Protein AF-A0A956DCA5-F1 (afdb_monomer)

Radius of gyration: 23.1 Å; Cα contacts (8 Å, |Δi|>4): 236; chains: 1; bounding box: 64×49×52 Å

Mean predicted aligned error: 15.06 Å

Sequence (266 aa):
MSRLSEVYRAARPDASSVTAEGALEEAAARQAARWAGLDEEALVRAWAALPAAFDALDDPSRDEVGLALACANGLPNAWRELERTCFGPALAALKAMKLEGDLEAEVMQEVRRKLLVAEDGPAKIVGYAGRGSLPALVKVTATRTAISMLRKLGRQAPGDDAIVDVTGETDPELAFLKERYRAAFREAFAEAVQTLEAHERNLLRLHFLRKVTLEKLAEMYGVHRATVVRQLAQVRATIEKRTRAGLVERLAADRREIDSVMELVK

pLDDT: mean 74.57, std 16.61, range [32.5, 94.94]

Solvent-accessible surface area (backbone atoms only — not comparable to full-atom values): 15074 Å² total; per-residue (Å²): 134,55,74,62,55,52,50,27,42,73,60,28,75,84,58,90,62,77,86,46,58,67,56,55,51,50,52,39,52,54,44,33,72,73,36,80,88,47,58,53,64,60,49,39,43,54,45,37,70,26,94,57,56,66,92,74,52,53,70,68,60,54,49,50,44,47,44,33,52,31,37,64,72,65,38,73,70,33,48,54,50,46,52,74,73,20,40,59,66,21,54,55,53,49,59,74,65,64,62,65,85,67,48,59,60,53,30,52,52,52,35,51,44,50,39,69,44,62,79,97,52,80,18,49,37,71,69,58,55,70,78,73,53,67,36,48,55,45,22,54,46,33,56,56,41,41,57,55,49,53,58,51,56,70,68,67,53,92,85,65,95,70,72,92,70,94,62,97,78,77,56,71,67,62,38,47,53,51,45,52,53,48,47,48,46,50,51,17,39,50,52,26,54,67,72,45,53,75,66,59,50,49,52,49,44,39,38,72,74,65,63,46,50,62,65,57,48,11,60,75,69,75,48,55,48,68,57,51,54,52,49,54,51,51,53,50,52,52,33,52,56,38,21,50,53,43,39,36,72,74,63,77,43,58,79,59,56,50,52,53,51,56,63,73,72,108

Nearest PDB structures (foldseek):
  1or7-assembly3_A  TM=4.602E-01  e=5.279E-03  Escherichia coli
  8z6g-assembly3_F  TM=4.531E-01  e=8.330E-03  Pseudomonas aeruginosa
  8z6g-assembly1_B  TM=4.301E-01  e=7.265E-03  Pseudomonas aeruginosa
  6dvb-assembly1_F  TM=3.463E-01  e=3.196E-03  Mycobacterium tuberculosis H37Rv
  6in7-assembly1_B  TM=3.751E-01  e=5.659E-02  Pseudomonas aeruginosa PAO1

Structure (mmCIF, N/CA/C/O backbone):
data_AF-A0A956DCA5-F1
#
_entry.id   AF-A0A956DCA5-F1
#
loop_
_atom_site.group_PDB
_atom_site.id
_atom_site.type_symbol
_atom_site.label_atom_id
_atom_site.label_alt_id
_atom_site.label_comp_id
_atom_site.label_asym_id
_atom_site.label_entity_id
_atom_site.label_seq_id
_atom_site.pdbx_PDB_ins_code
_atom_site.Cartn_x
_atom_site.Cartn_y
_atom_site.Cartn_z
_atom_site.occupancy
_atom_site.B_iso_or_equiv
_atom_site.auth_seq_id
_atom_site.auth_comp_id
_atom_site.auth_asym_id
_atom_site.auth_atom_id
_atom_site.pdbx_PDB_model_num
ATOM 1 N N . MET A 1 1 ? 28.891 13.865 -2.940 1.00 66.31 1 MET A N 1
ATOM 2 C CA . MET A 1 1 ? 27.444 13.771 -3.185 1.00 66.31 1 MET A CA 1
ATOM 3 C C . MET A 1 1 ? 27.246 13.161 -4.552 1.00 66.31 1 MET A C 1
ATOM 5 O O . MET A 1 1 ? 27.762 13.702 -5.522 1.00 66.31 1 MET A O 1
ATOM 9 N N . SER A 1 2 ? 26.594 12.007 -4.615 1.00 85.25 2 SER A N 1
ATOM 10 C CA . SER A 1 2 ? 26.236 11.371 -5.885 1.00 85.25 2 SER A CA 1
ATOM 11 C C . SER A 1 2 ? 25.041 12.054 -6.543 1.00 85.25 2 SER A C 1
ATOM 13 O O . SER A 1 2 ? 24.192 12.635 -5.863 1.00 85.25 2 SER A O 1
ATOM 15 N N . ARG A 1 3 ? 24.944 11.911 -7.868 1.00 90.25 3 ARG A N 1
ATOM 16 C CA . ARG A 1 3 ? 23.823 12.383 -8.690 1.00 90.25 3 ARG A CA 1
ATOM 17 C C . ARG A 1 3 ? 22.471 11.880 -8.168 1.00 90.25 3 ARG A C 1
ATOM 19 O O . ARG A 1 3 ? 21.512 12.642 -8.125 1.00 90.25 3 ARG A O 1
ATOM 26 N N . LEU A 1 4 ? 22.387 10.627 -7.715 1.00 90.56 4 LEU A N 1
ATOM 27 C CA . LEU A 1 4 ? 21.144 10.066 -7.165 1.00 90.56 4 LEU A CA 1
ATOM 28 C C . LEU A 1 4 ? 20.740 10.731 -5.842 1.00 90.56 4 LEU A C 1
ATOM 30 O O . LEU A 1 4 ? 19.568 11.032 -5.622 1.00 90.56 4 LEU A O 1
ATOM 34 N N . SER A 1 5 ? 21.713 11.037 -4.986 1.00 87.62 5 SER A N 1
ATOM 35 C CA . SER A 1 5 ? 21.480 11.749 -3.726 1.00 87.62 5 SER A CA 1
ATOM 36 C C . SER A 1 5 ? 20.993 13.184 -3.958 1.00 87.62 5 SER A C 1
ATOM 38 O O . SER A 1 5 ? 20.139 13.671 -3.215 1.00 87.62 5 SER A O 1
ATOM 40 N N . GLU A 1 6 ? 21.479 13.851 -5.010 1.00 89.38 6 GLU A N 1
ATOM 41 C CA . GLU A 1 6 ? 20.972 15.160 -5.446 1.00 89.38 6 GLU A CA 1
ATOM 42 C C . GLU A 1 6 ? 19.522 15.074 -5.936 1.00 89.38 6 GLU A C 1
ATOM 44 O O . GLU A 1 6 ? 18.687 15.874 -5.509 1.00 89.38 6 GLU A O 1
ATOM 49 N N . VAL A 1 7 ? 19.197 14.068 -6.758 1.00 91.50 7 VAL A N 1
ATOM 50 C CA . VAL A 1 7 ? 17.825 13.818 -7.232 1.00 91.50 7 VAL A CA 1
ATOM 51 C C . VAL A 1 7 ? 16.868 13.578 -6.064 1.00 91.50 7 VAL A C 1
ATOM 53 O O . VAL A 1 7 ? 15.783 14.162 -6.034 1.00 91.50 7 VAL A O 1
ATOM 56 N N . TYR A 1 8 ? 17.267 12.766 -5.081 1.00 89.44 8 TYR A N 1
ATOM 57 C CA . TYR A 1 8 ? 16.443 12.502 -3.903 1.00 89.44 8 TYR A CA 1
ATOM 58 C C . TYR A 1 8 ? 16.177 13.778 -3.099 1.00 89.44 8 TYR A C 1
ATOM 60 O O . TYR A 1 8 ? 15.028 14.073 -2.774 1.00 89.44 8 TYR A O 1
ATOM 68 N N . ARG A 1 9 ? 17.219 14.570 -2.807 1.00 86.62 9 ARG A N 1
ATOM 69 C CA . ARG A 1 9 ? 17.081 15.820 -2.040 1.00 86.62 9 ARG A CA 1
ATOM 70 C C . ARG A 1 9 ? 16.228 16.857 -2.764 1.00 86.62 9 ARG A C 1
ATOM 72 O O . ARG A 1 9 ? 15.427 17.530 -2.122 1.00 86.62 9 ARG A O 1
ATOM 79 N N . ALA A 1 10 ? 16.372 16.966 -4.083 1.00 88.12 10 ALA A N 1
ATOM 80 C CA . ALA A 1 10 ? 15.542 17.851 -4.893 1.00 88.12 10 ALA A CA 1
ATOM 81 C C . ALA A 1 10 ? 14.058 17.444 -4.847 1.00 88.12 10 ALA A C 1
ATOM 83 O O . ALA A 1 10 ? 13.186 18.307 -4.784 1.00 88.12 10 ALA A O 1
ATOM 84 N N . ALA A 1 11 ? 13.771 16.138 -4.845 1.00 85.19 11 ALA A N 1
ATOM 85 C CA . ALA A 1 11 ? 12.411 15.608 -4.764 1.00 85.19 11 ALA A CA 1
ATOM 86 C C . ALA A 1 11 ? 11.827 15.614 -3.336 1.00 85.19 11 ALA A C 1
ATOM 88 O O . ALA A 1 11 ? 10.606 15.625 -3.183 1.00 85.19 11 ALA A O 1
ATOM 89 N N . ARG A 1 12 ? 12.675 15.620 -2.299 1.00 83.19 12 ARG A N 1
ATOM 90 C CA . ARG A 1 12 ? 12.275 15.607 -0.886 1.00 83.19 12 ARG A CA 1
ATOM 91 C C . ARG A 1 12 ? 13.100 16.591 -0.036 1.00 83.19 12 ARG A C 1
ATOM 93 O O . ARG A 1 12 ? 13.982 16.169 0.718 1.00 83.19 12 ARG A O 1
ATOM 100 N N . PRO A 1 13 ? 12.824 17.904 -0.133 1.00 77.75 13 PRO A N 1
ATOM 101 C CA . PRO A 1 13 ? 13.608 18.941 0.543 1.00 77.75 13 PRO A CA 1
ATOM 102 C C . PRO A 1 13 ? 13.416 18.976 2.071 1.00 77.75 13 PRO A C 1
ATOM 104 O O . PRO A 1 13 ? 14.230 19.569 2.774 1.00 77.75 13 PRO A O 1
ATOM 107 N N . ASP A 1 14 ? 12.356 18.351 2.595 1.00 74.88 14 ASP A N 1
ATOM 108 C CA . ASP A 1 14 ? 12.035 18.235 4.025 1.00 74.88 14 ASP A CA 1
ATOM 109 C C . ASP A 1 14 ? 12.824 17.126 4.744 1.00 74.88 14 ASP A C 1
ATOM 111 O O . ASP A 1 14 ? 12.890 17.112 5.974 1.00 74.88 14 ASP A O 1
ATOM 115 N N . ALA A 1 15 ? 13.446 16.201 4.004 1.00 64.31 15 ALA A N 1
ATOM 116 C CA . ALA A 1 15 ? 14.301 15.174 4.585 1.00 64.31 15 ALA A CA 1
ATOM 117 C C . ALA A 1 15 ? 15.659 15.779 4.975 1.00 64.31 15 ALA A C 1
ATOM 119 O O . ALA A 1 15 ? 16.566 15.911 4.155 1.00 64.31 15 ALA A O 1
ATOM 120 N N . SER A 1 16 ? 15.806 16.137 6.251 1.00 54.62 16 SER A N 1
ATOM 121 C CA . SER A 1 16 ? 16.992 16.810 6.802 1.00 54.62 16 SER A CA 1
ATOM 122 C C . SER A 1 16 ? 18.279 15.969 6.815 1.00 54.62 16 SER A C 1
ATOM 124 O O . SER A 1 16 ? 19.338 16.488 7.157 1.00 54.62 16 SER A O 1
ATOM 126 N N . SER A 1 17 ? 18.234 14.703 6.401 1.00 52.84 17 SER A N 1
ATOM 127 C CA . SER A 1 17 ? 19.426 13.914 6.094 1.00 52.84 17 SER A CA 1
ATOM 128 C C . SER A 1 17 ? 19.086 12.775 5.131 1.00 52.84 17 SER A C 1
ATOM 130 O O . SER A 1 17 ? 18.227 11.948 5.415 1.00 52.84 17 SER A O 1
ATOM 132 N N . VAL A 1 18 ? 19.790 12.694 4.000 1.00 53.56 18 VAL A N 1
ATOM 133 C CA . VAL A 1 18 ? 20.115 11.386 3.413 1.00 53.56 18 VAL A CA 1
ATOM 134 C C . VAL A 1 18 ? 21.342 10.940 4.190 1.00 53.56 18 VAL A C 1
ATOM 136 O O . VAL A 1 18 ? 22.468 11.268 3.829 1.00 53.56 18 VAL A O 1
ATOM 139 N N . THR A 1 19 ? 21.132 10.328 5.352 1.00 53.28 19 THR A N 1
ATOM 140 C CA . THR A 1 19 ? 22.238 9.970 6.254 1.00 53.28 19 THR A CA 1
ATOM 141 C C . THR A 1 19 ? 23.062 8.803 5.695 1.00 53.28 19 THR A C 1
ATOM 143 O O . THR A 1 19 ? 24.176 8.564 6.151 1.00 53.28 19 THR A O 1
ATOM 146 N N . ALA A 1 20 ? 22.550 8.121 4.664 1.00 59.06 20 ALA A N 1
ATOM 147 C CA . ALA A 1 20 ? 23.194 7.000 3.999 1.00 59.06 20 ALA A CA 1
ATOM 148 C C . ALA A 1 20 ? 23.175 7.143 2.462 1.00 59.06 20 ALA A C 1
ATOM 150 O O . ALA A 1 20 ? 22.535 6.348 1.777 1.00 59.06 20 ALA A O 1
ATOM 151 N N . GLU A 1 21 ? 23.894 8.132 1.904 1.00 69.25 21 GLU A N 1
ATOM 152 C CA . GLU A 1 21 ? 24.059 8.286 0.437 1.00 69.25 21 GLU A CA 1
ATOM 153 C C . GLU A 1 21 ? 24.449 6.949 -0.228 1.00 69.25 21 GLU A C 1
ATOM 155 O O . GLU A 1 21 ? 23.844 6.546 -1.218 1.00 69.25 21 GLU A O 1
ATOM 160 N N . GLY A 1 22 ? 25.353 6.192 0.407 1.00 81.44 22 GLY A N 1
ATOM 161 C CA . GLY A 1 22 ? 25.745 4.860 -0.058 1.00 81.44 22 GLY A CA 1
ATOM 162 C C . GLY A 1 22 ? 24.620 3.817 -0.039 1.00 81.44 22 GLY A C 1
ATOM 163 O O . GLY A 1 22 ? 24.560 2.994 -0.941 1.00 81.44 22 GLY A O 1
ATOM 164 N N . ALA A 1 23 ? 23.694 3.856 0.927 1.00 86.81 23 ALA A N 1
ATOM 165 C CA . ALA A 1 23 ? 22.591 2.890 0.984 1.00 86.81 23 ALA A CA 1
ATOM 166 C C . ALA A 1 23 ? 21.529 3.157 -0.092 1.00 86.81 23 ALA A C 1
ATOM 168 O O . ALA A 1 23 ? 20.939 2.211 -0.615 1.00 86.81 23 ALA A O 1
ATOM 169 N N . LEU A 1 24 ? 21.291 4.432 -0.427 1.00 90.06 24 LEU A N 1
ATOM 170 C CA . LEU A 1 24 ? 20.413 4.816 -1.533 1.00 90.06 24 LEU A CA 1
ATOM 171 C C . LEU A 1 24 ? 20.970 4.309 -2.865 1.00 90.06 24 LEU A C 1
ATOM 173 O O . LEU A 1 24 ? 20.249 3.662 -3.621 1.00 90.06 24 LEU A O 1
ATOM 177 N N . GLU A 1 25 ? 22.253 4.569 -3.121 1.00 91.00 25 GLU A N 1
ATOM 178 C CA . GLU A 1 25 ? 22.951 4.115 -4.327 1.00 91.00 25 GLU A CA 1
ATOM 179 C C . GLU A 1 25 ? 22.987 2.592 -4.421 1.00 91.00 25 GLU A C 1
ATOM 181 O O . GLU A 1 25 ? 22.654 2.031 -5.461 1.00 91.00 25 GLU A O 1
ATOM 186 N N . GLU A 1 26 ? 23.321 1.908 -3.326 1.00 91.56 26 GLU A N 1
ATOM 187 C CA . GLU A 1 26 ? 23.355 0.449 -3.297 1.00 91.56 26 GLU A CA 1
ATOM 188 C C . GLU A 1 26 ? 21.964 -0.144 -3.559 1.00 91.56 26 GLU A C 1
ATOM 190 O O . GLU A 1 26 ? 21.825 -1.083 -4.341 1.00 91.56 26 GLU A O 1
ATOM 195 N N . ALA A 1 27 ? 20.907 0.422 -2.966 1.00 92.44 27 ALA A N 1
ATOM 196 C CA . ALA A 1 27 ? 19.541 -0.020 -3.222 1.00 92.44 27 ALA A CA 1
ATOM 197 C C . ALA A 1 27 ? 19.117 0.218 -4.680 1.00 92.44 27 ALA A C 1
ATOM 199 O O . ALA A 1 27 ? 18.508 -0.671 -5.280 1.00 92.44 27 ALA A O 1
ATOM 200 N N . ALA A 1 28 ? 19.441 1.380 -5.259 1.00 93.25 28 ALA A N 1
ATOM 201 C CA . ALA A 1 28 ? 19.161 1.675 -6.665 1.00 93.25 28 ALA A CA 1
ATOM 202 C C . ALA A 1 28 ? 19.905 0.704 -7.592 1.00 93.25 28 ALA A C 1
ATOM 204 O O . ALA A 1 28 ? 19.274 0.081 -8.446 1.00 93.25 28 ALA A O 1
ATOM 205 N N . ALA A 1 29 ? 21.198 0.479 -7.351 1.00 93.50 29 ALA A N 1
ATOM 206 C CA . ALA A 1 29 ? 22.013 -0.459 -8.117 1.00 93.50 29 ALA A CA 1
ATOM 207 C C . ALA A 1 29 ? 21.482 -1.900 -8.020 1.00 93.50 29 ALA A C 1
ATOM 209 O O . ALA A 1 29 ? 21.410 -2.603 -9.029 1.00 93.50 29 ALA A O 1
ATOM 210 N N . ARG A 1 30 ? 21.036 -2.345 -6.832 1.00 94.44 30 ARG A N 1
ATOM 211 C CA . ARG A 1 30 ? 20.388 -3.660 -6.663 1.00 94.44 30 ARG A CA 1
ATOM 212 C C . ARG A 1 30 ? 19.112 -3.780 -7.498 1.00 94.44 30 ARG A C 1
ATOM 214 O O . ARG A 1 30 ? 18.895 -4.819 -8.123 1.00 94.44 30 ARG A O 1
ATOM 221 N N . GLN A 1 31 ? 18.279 -2.740 -7.535 1.00 94.81 31 GLN A N 1
ATOM 222 C CA . GLN A 1 31 ? 17.058 -2.740 -8.345 1.00 94.81 31 GLN A CA 1
ATOM 223 C C . GLN A 1 31 ? 17.364 -2.694 -9.847 1.00 94.81 31 GLN A C 1
ATOM 225 O O . GLN A 1 31 ? 16.767 -3.463 -10.594 1.00 94.81 31 GLN A O 1
ATOM 230 N N . ALA A 1 32 ? 18.321 -1.880 -10.294 1.00 93.31 32 ALA A N 1
ATOM 231 C CA . ALA A 1 32 ? 18.737 -1.822 -11.697 1.00 93.31 32 ALA A CA 1
ATOM 232 C C . ALA A 1 32 ? 19.364 -3.144 -12.179 1.00 93.31 32 ALA A C 1
ATOM 234 O O . ALA A 1 32 ? 19.089 -3.598 -13.290 1.00 93.31 32 ALA A O 1
ATOM 235 N N . ALA A 1 33 ? 20.139 -3.819 -11.322 1.00 93.69 33 ALA A N 1
ATOM 236 C CA . ALA A 1 33 ? 20.681 -5.147 -11.608 1.00 93.69 33 ALA A CA 1
ATOM 237 C C . ALA A 1 33 ? 19.580 -6.219 -11.706 1.00 93.69 33 ALA A C 1
ATOM 239 O O . ALA A 1 33 ? 19.660 -7.122 -12.540 1.00 93.69 33 ALA A O 1
ATOM 240 N N . ARG A 1 34 ? 18.535 -6.120 -10.872 1.00 94.94 34 ARG A N 1
ATOM 241 C CA . ARG A 1 34 ? 17.372 -7.023 -10.908 1.00 94.94 34 ARG A CA 1
ATOM 242 C C . ARG A 1 34 ? 16.478 -6.761 -12.124 1.00 94.94 34 ARG A C 1
ATOM 244 O O . ARG A 1 34 ? 15.953 -7.700 -12.727 1.00 94.94 34 ARG A O 1
ATOM 251 N N . TRP A 1 35 ? 16.318 -5.494 -12.491 1.00 94.56 35 TRP A N 1
ATOM 252 C CA . TRP A 1 35 ? 15.414 -5.007 -13.527 1.00 94.56 35 TRP A CA 1
ATOM 253 C C . TRP A 1 35 ? 16.203 -4.276 -14.616 1.00 94.56 35 TRP A C 1
ATOM 255 O O . TRP A 1 35 ? 16.257 -3.049 -14.646 1.00 94.56 35 TRP A O 1
ATOM 265 N N . ALA A 1 36 ? 16.809 -5.039 -15.528 1.00 91.88 36 ALA A N 1
ATOM 266 C CA . ALA A 1 36 ? 17.563 -4.469 -16.642 1.00 91.88 36 ALA A CA 1
ATOM 267 C C . ALA A 1 36 ? 16.721 -3.438 -17.422 1.00 91.88 36 ALA A C 1
ATOM 269 O O . ALA A 1 36 ? 15.647 -3.766 -17.929 1.00 91.88 36 ALA A O 1
ATOM 270 N N . GLY A 1 37 ? 17.220 -2.201 -17.515 1.00 87.88 37 GLY A N 1
ATOM 271 C CA . GLY A 1 37 ? 16.531 -1.078 -18.162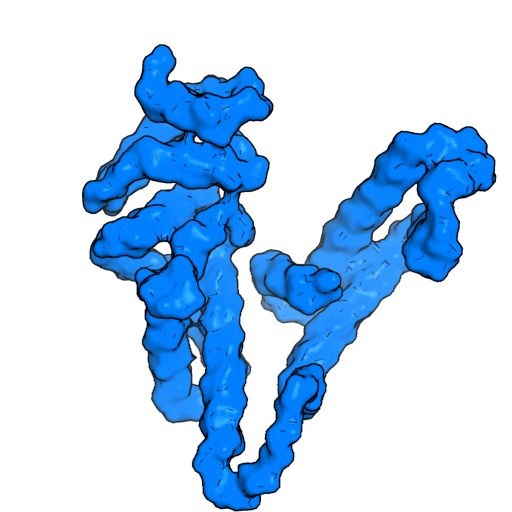 1.00 87.88 37 GLY A CA 1
ATOM 272 C C . GLY A 1 37 ? 15.695 -0.196 -17.227 1.00 87.88 37 GLY A C 1
ATOM 273 O O . GLY A 1 37 ? 15.060 0.742 -17.703 1.00 87.88 37 GLY A O 1
ATOM 274 N N . LEU A 1 38 ? 15.684 -0.460 -15.917 1.00 92.69 38 LEU A N 1
ATOM 275 C CA . LEU A 1 38 ? 15.062 0.428 -14.936 1.00 92.69 38 LEU A CA 1
ATOM 276 C C . LEU A 1 38 ? 15.875 1.723 -14.775 1.00 92.69 38 LEU A C 1
ATOM 278 O O . LEU A 1 38 ? 17.075 1.679 -14.523 1.00 92.69 38 LEU A O 1
ATOM 282 N N . ASP A 1 39 ? 15.205 2.871 -14.881 1.00 92.56 39 ASP A N 1
ATOM 283 C CA . ASP A 1 39 ? 15.802 4.182 -14.609 1.00 92.56 39 ASP A CA 1
ATOM 284 C C . ASP A 1 39 ? 15.970 4.392 -13.093 1.00 92.56 39 ASP A C 1
ATOM 286 O O . ASP A 1 39 ? 14.993 4.524 -12.346 1.00 92.56 39 ASP A O 1
ATOM 290 N N . GLU A 1 40 ? 17.225 4.432 -12.645 1.00 94.25 40 GLU A N 1
ATOM 291 C CA . GLU A 1 40 ? 17.601 4.648 -11.247 1.00 94.25 40 GLU A CA 1
ATOM 292 C C . GLU A 1 40 ? 17.138 6.011 -10.713 1.00 94.25 40 GLU A C 1
ATOM 294 O O . GLU A 1 40 ? 16.716 6.105 -9.560 1.00 94.25 40 GLU A O 1
ATOM 299 N N . GLU A 1 41 ? 17.138 7.074 -11.523 1.00 93.56 41 GLU A N 1
ATOM 300 C CA . GLU A 1 41 ? 16.649 8.374 -11.061 1.00 93.56 41 GLU A CA 1
ATOM 301 C C . GLU A 1 41 ? 15.130 8.378 -10.891 1.00 93.56 41 GLU A C 1
ATOM 303 O O . GLU A 1 41 ? 14.610 8.987 -9.952 1.00 93.56 41 GLU A O 1
ATOM 308 N N . ALA A 1 42 ? 14.403 7.711 -11.793 1.00 89.94 42 ALA A N 1
ATOM 309 C CA . ALA A 1 42 ? 12.959 7.543 -11.663 1.00 89.94 42 ALA A CA 1
ATOM 310 C C . ALA A 1 42 ? 12.609 6.741 -10.400 1.00 89.94 42 ALA A C 1
ATOM 312 O O . ALA A 1 42 ? 11.679 7.106 -9.679 1.00 89.94 42 ALA A O 1
ATOM 313 N N . LEU A 1 43 ? 13.395 5.708 -10.086 1.00 91.94 43 LEU A N 1
ATOM 314 C CA . LEU A 1 43 ? 13.261 4.930 -8.856 1.00 91.94 43 LEU A CA 1
ATOM 315 C C . LEU A 1 43 ? 13.503 5.779 -7.606 1.00 91.94 43 LEU A C 1
ATOM 317 O O . LEU A 1 43 ? 12.702 5.758 -6.671 1.00 91.94 43 LEU A O 1
ATOM 321 N N . VAL A 1 44 ? 14.564 6.583 -7.608 1.00 92.31 44 VAL A N 1
ATOM 322 C CA . VAL A 1 44 ? 14.874 7.491 -6.501 1.00 92.31 44 VAL A CA 1
ATOM 323 C C . VAL A 1 44 ? 13.770 8.534 -6.306 1.00 92.31 44 VAL A C 1
ATOM 325 O O . VAL A 1 44 ? 13.362 8.788 -5.171 1.00 92.31 44 VAL A O 1
ATOM 328 N N . ARG A 1 45 ? 13.226 9.098 -7.394 1.00 89.06 45 ARG A N 1
ATOM 329 C CA . ARG A 1 45 ? 12.058 9.995 -7.337 1.00 89.06 45 ARG A CA 1
ATOM 330 C C . ARG A 1 45 ? 10.824 9.287 -6.770 1.00 89.06 45 ARG A C 1
ATOM 332 O O . ARG A 1 45 ? 10.103 9.884 -5.972 1.00 89.06 45 ARG A O 1
ATOM 339 N N . ALA A 1 46 ? 10.603 8.021 -7.124 1.00 85.50 46 ALA A N 1
ATOM 340 C CA . ALA A 1 46 ? 9.501 7.226 -6.587 1.00 85.50 46 ALA A CA 1
ATOM 341 C C . ALA A 1 46 ? 9.643 6.992 -5.074 1.00 85.50 46 ALA A C 1
ATOM 343 O O . ALA A 1 46 ? 8.671 7.176 -4.343 1.00 85.50 46 ALA A O 1
ATOM 344 N N . TRP A 1 47 ? 10.843 6.667 -4.578 1.00 88.25 47 TRP A N 1
ATOM 345 C CA . TRP A 1 47 ? 11.098 6.559 -3.136 1.00 88.25 47 TRP A CA 1
ATOM 346 C C . TRP A 1 47 ? 10.942 7.895 -2.405 1.00 88.25 47 TRP A C 1
ATOM 348 O O . TRP A 1 47 ? 10.369 7.934 -1.318 1.00 88.25 47 TRP A O 1
ATOM 358 N N . ALA A 1 48 ? 11.402 8.998 -3.000 1.00 87.19 48 ALA A N 1
ATOM 359 C CA . ALA A 1 48 ? 11.266 10.335 -2.422 1.00 87.19 48 ALA A CA 1
ATOM 360 C C . ALA A 1 48 ? 9.795 10.753 -2.234 1.00 87.19 48 ALA A C 1
ATOM 362 O O . ALA A 1 48 ? 9.467 11.417 -1.247 1.00 87.19 48 ALA A O 1
ATOM 363 N N . ALA A 1 49 ? 8.911 10.320 -3.141 1.00 81.44 49 ALA A N 1
ATOM 364 C CA . ALA A 1 49 ? 7.479 10.620 -3.128 1.00 81.44 49 ALA A CA 1
ATOM 365 C C . ALA A 1 49 ? 6.659 9.807 -2.102 1.00 81.44 49 ALA A C 1
ATOM 367 O O . ALA A 1 49 ? 5.467 10.076 -1.914 1.00 81.44 49 ALA A O 1
ATOM 368 N N . LEU A 1 50 ? 7.257 8.811 -1.439 1.00 77.25 50 LEU A N 1
ATOM 369 C CA . LEU A 1 50 ? 6.569 8.010 -0.424 1.00 77.25 50 LEU A CA 1
ATOM 370 C C . LEU A 1 50 ? 6.272 8.833 0.837 1.00 77.25 50 LEU A C 1
ATOM 372 O O . LEU A 1 50 ? 6.951 9.814 1.112 1.00 77.25 50 LE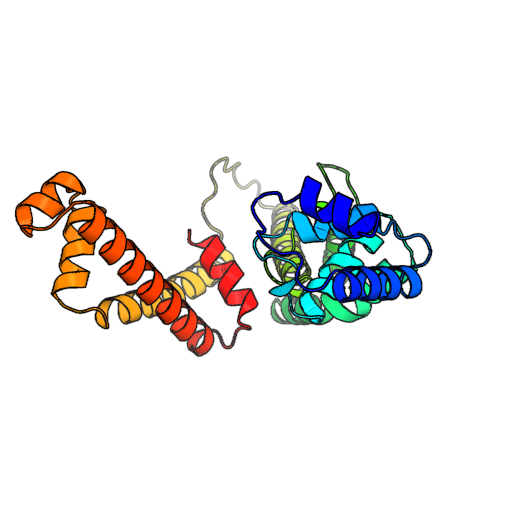U A O 1
ATOM 376 N N . PRO A 1 51 ? 5.297 8.451 1.678 1.00 72.06 51 PRO A N 1
ATOM 377 C CA . PRO A 1 51 ? 5.087 9.140 2.952 1.00 72.06 51 PRO A CA 1
ATOM 378 C C . PRO A 1 51 ? 6.309 9.059 3.882 1.00 72.06 51 PRO A C 1
ATOM 380 O O . PRO A 1 51 ? 6.705 10.063 4.475 1.00 72.06 51 PRO A O 1
ATOM 383 N N . ALA A 1 52 ? 6.924 7.877 3.977 1.00 78.06 52 ALA A N 1
ATOM 384 C CA . ALA A 1 52 ? 8.137 7.648 4.755 1.00 78.06 52 ALA A CA 1
ATOM 385 C C . ALA A 1 52 ? 9.388 8.045 3.958 1.00 78.06 52 ALA A C 1
ATOM 387 O O . ALA A 1 52 ? 9.456 7.825 2.751 1.00 78.06 52 ALA A O 1
ATOM 388 N N . ALA A 1 53 ? 10.383 8.613 4.642 1.00 84.50 53 ALA A N 1
ATOM 389 C CA . ALA A 1 53 ? 11.693 8.865 4.049 1.00 84.50 53 ALA A CA 1
ATOM 390 C C . ALA A 1 53 ? 12.430 7.543 3.776 1.00 84.50 53 ALA A C 1
ATOM 392 O O . ALA A 1 53 ? 12.213 6.561 4.483 1.00 84.50 53 ALA A O 1
ATOM 393 N N . PHE A 1 54 ? 13.340 7.539 2.800 1.00 86.56 54 PHE A N 1
ATOM 394 C CA . PHE A 1 54 ? 14.104 6.363 2.373 1.00 86.5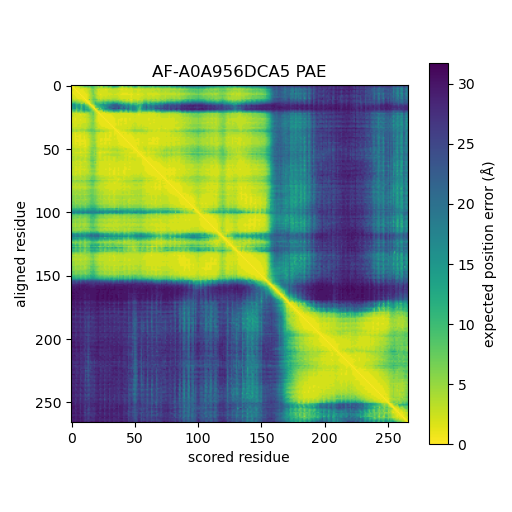6 54 PHE A CA 1
ATOM 395 C C . PHE A 1 54 ? 14.779 5.602 3.526 1.00 86.56 54 PHE A C 1
ATOM 397 O O . PHE A 1 54 ? 14.682 4.374 3.594 1.00 86.56 54 PHE A O 1
ATOM 404 N N . ASP A 1 55 ? 15.396 6.326 4.463 1.00 84.50 55 ASP A N 1
ATOM 405 C CA . ASP A 1 55 ? 16.080 5.754 5.633 1.00 84.50 55 ASP A CA 1
ATOM 406 C C . ASP A 1 55 ? 15.114 5.002 6.574 1.00 84.50 55 ASP A C 1
ATOM 408 O O . ASP A 1 55 ? 15.536 4.117 7.313 1.00 84.50 55 ASP A O 1
ATOM 412 N N . ALA A 1 56 ? 13.815 5.319 6.529 1.00 82.81 56 ALA A N 1
ATOM 413 C CA . ALA A 1 56 ? 12.768 4.674 7.323 1.00 82.81 56 ALA A CA 1
ATOM 414 C C . ALA A 1 56 ? 12.043 3.535 6.581 1.00 82.81 56 ALA A C 1
ATOM 416 O O . ALA A 1 56 ? 11.205 2.860 7.180 1.00 82.81 56 ALA A O 1
ATOM 417 N N . LEU A 1 57 ? 12.325 3.331 5.290 1.00 81.31 57 LEU A N 1
ATOM 418 C CA . LEU A 1 57 ? 11.790 2.204 4.528 1.00 81.31 57 LEU A CA 1
ATOM 419 C C . LEU A 1 57 ? 12.590 0.942 4.849 1.00 81.31 57 LEU A C 1
ATOM 421 O O . LEU A 1 57 ? 13.820 0.969 4.847 1.00 81.31 57 LEU A O 1
ATOM 425 N N . ASP A 1 58 ? 11.897 -0.171 5.059 1.00 84.44 58 ASP A N 1
ATOM 426 C CA . ASP A 1 58 ? 12.530 -1.485 5.063 1.00 84.44 58 ASP A CA 1
ATOM 427 C C . ASP A 1 58 ? 12.812 -1.968 3.628 1.00 84.44 58 ASP A C 1
ATOM 429 O O . ASP A 1 58 ? 12.281 -1.439 2.644 1.00 84.44 58 ASP A O 1
ATOM 433 N N . ASP A 1 59 ? 13.676 -2.975 3.495 1.00 86.56 59 ASP A N 1
ATOM 434 C CA . ASP A 1 59 ? 14.041 -3.524 2.185 1.00 86.56 59 ASP A CA 1
ATOM 435 C C . ASP A 1 59 ? 12.838 -4.072 1.393 1.00 86.56 59 ASP A C 1
ATOM 437 O O . ASP A 1 59 ? 12.747 -3.766 0.204 1.00 86.56 59 ASP A O 1
ATOM 441 N N . PRO A 1 60 ? 11.858 -4.778 1.998 1.00 86.06 60 PRO A N 1
ATOM 442 C CA . PRO A 1 60 ? 10.650 -5.191 1.285 1.00 86.06 60 PRO A CA 1
ATOM 443 C C . PRO A 1 60 ? 9.865 -4.029 0.668 1.00 86.06 60 PRO A C 1
ATOM 445 O O . PRO A 1 60 ? 9.439 -4.128 -0.482 1.00 86.06 60 PRO A O 1
ATOM 448 N N . SER A 1 61 ? 9.692 -2.914 1.385 1.00 81.94 61 SER A N 1
ATOM 449 C CA . SER A 1 61 ? 8.979 -1.747 0.847 1.00 81.94 61 SER A CA 1
ATOM 450 C C . SER A 1 61 ? 9.742 -1.107 -0.314 1.00 81.94 61 SER A C 1
ATOM 452 O O . SER A 1 61 ? 9.136 -0.711 -1.312 1.00 81.94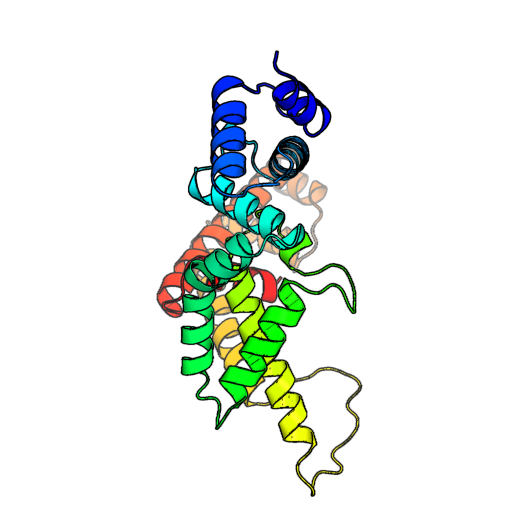 61 SER A O 1
ATOM 454 N N . ARG A 1 62 ? 11.077 -1.030 -0.213 1.00 88.94 62 ARG A N 1
ATOM 455 C CA . ARG A 1 62 ? 11.943 -0.531 -1.297 1.00 88.94 62 ARG A CA 1
ATOM 456 C C . ARG A 1 62 ? 11.820 -1.408 -2.543 1.00 88.94 62 ARG A C 1
ATOM 458 O O . ARG A 1 62 ? 11.656 -0.878 -3.644 1.00 88.94 62 ARG A O 1
ATOM 465 N N . ASP A 1 63 ? 11.841 -2.724 -2.349 1.00 91.25 63 ASP A N 1
ATOM 466 C CA . ASP A 1 63 ? 11.720 -3.733 -3.399 1.00 91.25 63 ASP A CA 1
ATOM 467 C C . ASP A 1 63 ? 10.349 -3.712 -4.084 1.00 91.25 63 ASP A C 1
ATOM 469 O O . ASP A 1 63 ? 10.280 -3.798 -5.310 1.00 91.25 63 ASP A O 1
ATOM 473 N N . GLU A 1 64 ? 9.257 -3.567 -3.328 1.00 88.19 64 GLU A N 1
ATOM 474 C CA . GLU A 1 64 ? 7.906 -3.488 -3.897 1.00 88.19 64 GLU A CA 1
ATOM 475 C C . GLU A 1 64 ? 7.727 -2.244 -4.781 1.00 88.19 64 GLU A C 1
ATOM 477 O O . GLU A 1 64 ? 7.081 -2.322 -5.828 1.00 88.19 64 GLU A O 1
ATOM 482 N N . VAL A 1 65 ? 8.324 -1.106 -4.409 1.00 87.50 65 VAL A N 1
ATOM 483 C CA . VAL A 1 65 ? 8.318 0.108 -5.246 1.00 87.50 65 VAL A CA 1
ATOM 484 C C . VAL A 1 65 ? 9.154 -0.090 -6.510 1.00 87.50 65 VAL A C 1
ATOM 486 O O . VAL A 1 65 ? 8.703 0.275 -7.596 1.00 87.50 65 VAL A O 1
ATOM 489 N N . GLY A 1 66 ? 10.327 -0.722 -6.396 1.00 91.12 66 GLY A N 1
ATOM 490 C CA . GLY A 1 66 ? 11.153 -1.078 -7.553 1.00 91.12 66 GLY A CA 1
ATOM 491 C C . GLY A 1 66 ? 10.426 -2.001 -8.531 1.00 91.12 66 GLY A C 1
ATOM 492 O O . GLY A 1 66 ? 10.393 -1.729 -9.731 1.00 91.12 66 GLY A O 1
ATOM 493 N N . LEU A 1 67 ? 9.755 -3.036 -8.016 1.00 93.19 67 LEU A N 1
ATOM 494 C CA . LEU A 1 67 ? 8.923 -3.944 -8.806 1.00 93.19 67 LEU A CA 1
ATOM 495 C C . LEU A 1 67 ? 7.764 -3.210 -9.493 1.00 93.19 67 LEU A C 1
ATOM 497 O O . LEU A 1 67 ? 7.521 -3.429 -10.681 1.00 93.19 67 LEU A O 1
ATOM 501 N N . ALA A 1 68 ? 7.057 -2.330 -8.781 1.00 88.88 68 ALA A N 1
ATOM 502 C CA . ALA A 1 68 ? 5.951 -1.566 -9.351 1.00 88.88 68 ALA A CA 1
ATOM 503 C C . ALA A 1 68 ? 6.411 -0.627 -10.477 1.00 88.88 68 ALA A C 1
ATOM 505 O O . ALA A 1 68 ? 5.790 -0.601 -11.540 1.00 88.88 68 ALA A O 1
ATOM 506 N N . LEU A 1 69 ? 7.527 0.083 -10.286 1.00 88.88 69 LEU A N 1
ATOM 507 C CA . LEU A 1 69 ? 8.099 0.954 -11.312 1.00 88.88 69 LEU A CA 1
ATOM 508 C C . LEU A 1 69 ? 8.587 0.154 -12.528 1.00 88.88 69 LEU A C 1
ATOM 510 O O . LEU A 1 69 ? 8.308 0.523 -13.667 1.00 88.88 69 LEU A O 1
ATOM 514 N N . ALA A 1 70 ? 9.254 -0.979 -12.303 1.00 91.38 70 ALA A N 1
ATOM 515 C CA . ALA A 1 70 ? 9.673 -1.881 -13.371 1.00 9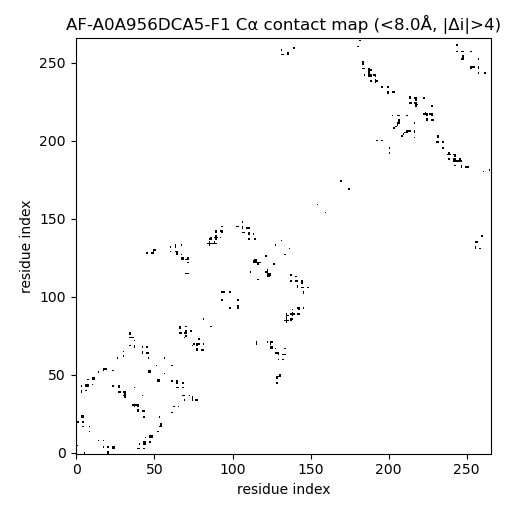1.38 70 ALA A CA 1
ATOM 516 C C . ALA A 1 70 ? 8.474 -2.418 -14.175 1.00 91.38 70 ALA A C 1
ATOM 518 O O . ALA A 1 70 ? 8.531 -2.492 -15.404 1.00 91.38 70 ALA A O 1
ATOM 519 N N . CYS A 1 71 ? 7.356 -2.724 -13.507 1.00 90.69 71 CYS A N 1
ATOM 520 C CA . CYS A 1 71 ? 6.117 -3.110 -14.179 1.00 90.69 71 CYS A CA 1
ATOM 521 C C . CYS A 1 71 ? 5.501 -1.957 -14.978 1.00 90.69 71 CYS A C 1
ATOM 523 O O . CYS A 1 71 ? 5.040 -2.189 -16.095 1.00 90.69 71 CYS A O 1
ATOM 525 N N . ALA A 1 72 ? 5.504 -0.738 -14.429 1.00 86.44 72 ALA A N 1
ATOM 526 C CA . ALA A 1 72 ? 5.007 0.462 -15.103 1.00 86.44 72 ALA A CA 1
ATOM 527 C C . ALA A 1 72 ? 5.814 0.797 -16.371 1.00 86.44 72 ALA A C 1
ATOM 529 O O . ALA A 1 72 ? 5.239 1.243 -17.358 1.00 86.44 72 ALA A O 1
ATOM 530 N N . ASN A 1 73 ? 7.118 0.507 -16.369 1.00 85.31 73 ASN A N 1
ATOM 531 C CA . ASN A 1 73 ? 8.003 0.643 -17.531 1.00 85.31 73 ASN A CA 1
ATOM 532 C C . ASN A 1 73 ? 7.891 -0.518 -18.537 1.00 85.31 73 ASN A C 1
ATOM 534 O O . ASN A 1 73 ? 8.623 -0.552 -19.524 1.00 85.31 73 ASN A O 1
ATOM 538 N N . GLY A 1 74 ? 7.000 -1.485 -18.299 1.00 87.56 74 GLY A N 1
ATOM 539 C CA . GLY A 1 74 ? 6.758 -2.593 -19.221 1.00 87.56 74 GLY A CA 1
ATOM 540 C C . GLY A 1 74 ? 7.859 -3.654 -19.256 1.00 87.56 74 GLY A C 1
ATOM 541 O O . GLY A 1 74 ? 7.989 -4.356 -20.257 1.00 87.56 74 GLY A O 1
ATOM 542 N N . LEU A 1 75 ? 8.656 -3.796 -18.189 1.00 90.56 75 LEU A N 1
ATOM 543 C CA . LEU A 1 75 ? 9.730 -4.792 -18.140 1.00 90.56 75 LEU A CA 1
ATOM 544 C C . LEU A 1 75 ? 9.151 -6.219 -17.970 1.00 90.56 75 LEU A C 1
ATOM 546 O O . LEU A 1 75 ? 8.539 -6.515 -16.938 1.00 90.56 75 LEU A O 1
ATOM 550 N N . PRO A 1 76 ? 9.352 -7.157 -18.924 1.00 87.88 76 PRO A N 1
ATOM 551 C CA . PRO A 1 76 ? 8.658 -8.454 -18.908 1.00 87.88 76 PRO A CA 1
ATOM 552 C C . PRO A 1 76 ? 9.014 -9.375 -17.730 1.00 87.88 76 PRO A C 1
ATOM 554 O O . PRO A 1 76 ? 8.226 -10.236 -17.336 1.00 87.88 76 PRO A O 1
ATOM 557 N N . ASN A 1 77 ? 10.223 -9.252 -17.179 1.00 92.81 77 ASN A N 1
ATOM 558 C CA . ASN A 1 77 ? 10.641 -9.980 -15.977 1.00 92.81 77 ASN A CA 1
ATOM 559 C C . ASN A 1 77 ? 9.952 -9.448 -14.712 1.00 92.81 77 ASN A C 1
ATOM 561 O O . ASN A 1 77 ? 9.654 -10.242 -13.821 1.00 92.81 77 ASN A O 1
ATOM 565 N N . ALA A 1 78 ? 9.645 -8.150 -14.659 1.00 93.69 78 ALA A N 1
ATOM 566 C CA . ALA A 1 78 ? 8.920 -7.541 -13.552 1.00 93.69 78 ALA A CA 1
ATOM 567 C C . ALA A 1 78 ? 7.472 -8.039 -13.498 1.00 93.69 78 ALA A C 1
ATOM 569 O O . ALA A 1 78 ? 7.000 -8.426 -12.435 1.00 93.69 78 ALA A O 1
ATOM 570 N N . TRP A 1 79 ? 6.789 -8.150 -14.641 1.00 90.75 79 TRP A N 1
ATOM 571 C CA . TRP A 1 79 ? 5.421 -8.688 -14.680 1.00 90.75 79 TRP A CA 1
ATOM 572 C C . TRP A 1 79 ? 5.342 -10.130 -14.176 1.00 90.75 79 TRP A C 1
ATOM 574 O O . TRP A 1 79 ? 4.463 -10.466 -13.384 1.00 90.75 79 TRP A O 1
ATOM 584 N N . ARG A 1 80 ? 6.297 -10.979 -14.575 1.00 92.69 80 ARG A N 1
ATOM 585 C CA . ARG A 1 80 ? 6.379 -12.361 -14.076 1.00 92.69 80 ARG A CA 1
ATOM 586 C C . ARG A 1 80 ? 6.609 -12.412 -12.570 1.00 92.69 80 ARG A C 1
ATOM 588 O O . ARG A 1 80 ? 5.993 -13.228 -11.889 1.00 92.69 80 ARG A O 1
ATOM 595 N N . GLU A 1 81 ? 7.467 -11.541 -12.047 1.00 94.88 81 GLU A N 1
ATOM 596 C CA . GLU A 1 81 ? 7.696 -11.464 -10.606 1.00 94.88 81 GLU A CA 1
ATOM 597 C C . GLU A 1 81 ? 6.460 -10.957 -9.855 1.00 94.88 81 GLU A C 1
ATOM 599 O O . GLU A 1 81 ? 6.108 -11.515 -8.814 1.00 94.88 81 GLU A O 1
ATOM 604 N N . LEU A 1 82 ? 5.773 -9.946 -10.390 1.00 93.38 82 LEU A N 1
ATOM 605 C CA . LEU A 1 82 ? 4.521 -9.433 -9.842 1.00 93.38 82 LEU A CA 1
ATOM 606 C C . LEU A 1 82 ? 3.488 -10.555 -9.723 1.00 93.38 82 LEU A C 1
ATOM 608 O O . LEU A 1 82 ? 2.922 -10.752 -8.649 1.00 93.38 82 LEU A O 1
ATOM 612 N N . GLU A 1 83 ? 3.278 -11.330 -10.786 1.00 92.31 83 GLU A N 1
ATOM 613 C CA . GLU A 1 83 ? 2.354 -12.464 -10.741 1.00 92.31 83 GLU A CA 1
ATOM 614 C C . GLU A 1 83 ? 2.784 -13.502 -9.701 1.00 92.31 83 GLU A C 1
ATOM 616 O O . GLU A 1 83 ? 1.991 -13.895 -8.845 1.00 92.31 83 GLU A O 1
ATOM 621 N N . ARG A 1 84 ? 4.060 -13.893 -9.709 1.00 94.31 84 ARG A N 1
ATOM 622 C CA . ARG A 1 84 ? 4.593 -14.910 -8.796 1.00 94.31 84 ARG A CA 1
ATOM 623 C C . ARG A 1 84 ? 4.454 -14.524 -7.322 1.00 94.31 84 ARG A C 1
ATOM 625 O O . ARG A 1 84 ? 4.208 -15.390 -6.486 1.00 94.31 84 ARG A O 1
ATOM 632 N N . THR A 1 85 ? 4.652 -13.250 -6.990 1.00 91.38 85 THR A N 1
ATOM 633 C CA . THR A 1 85 ? 4.786 -12.792 -5.596 1.00 91.38 85 THR A CA 1
ATOM 634 C C . THR A 1 85 ? 3.524 -12.146 -5.040 1.00 91.38 85 THR A C 1
ATOM 636 O O . THR A 1 85 ? 3.269 -12.243 -3.841 1.00 91.38 85 THR A O 1
ATOM 639 N N . CYS A 1 86 ? 2.710 -11.517 -5.889 1.00 88.38 86 CYS A N 1
ATOM 640 C CA . CYS A 1 86 ? 1.614 -10.662 -5.438 1.00 88.38 86 CYS A CA 1
ATOM 641 C C . CYS A 1 86 ? 0.222 -11.258 -5.690 1.00 88.38 86 CYS A C 1
ATOM 643 O O . CYS A 1 86 ? -0.743 -10.809 -5.072 1.00 88.38 86 CYS A O 1
ATOM 645 N N . PHE A 1 87 ? 0.082 -12.266 -6.562 1.00 91.31 87 PHE A N 1
ATOM 646 C CA . PHE A 1 87 ? -1.240 -12.768 -6.968 1.00 91.31 87 PHE A CA 1
ATOM 647 C C . PHE A 1 87 ? -1.793 -13.870 -6.053 1.00 91.31 87 PHE A C 1
ATOM 649 O O . PHE A 1 87 ? -3.005 -14.075 -6.022 1.00 91.31 87 PHE A O 1
ATOM 656 N N . GLY A 1 88 ? -0.954 -14.544 -5.259 1.00 86.69 88 GLY A N 1
ATOM 657 C CA . GLY A 1 88 ? -1.388 -15.616 -4.350 1.00 86.69 88 GLY A CA 1
ATOM 658 C C . GLY A 1 88 ? -2.563 -15.226 -3.433 1.00 86.69 88 GLY A C 1
ATOM 659 O O . GLY A 1 88 ? -3.586 -15.915 -3.442 1.00 86.69 88 GLY A O 1
ATOM 660 N N . PRO A 1 89 ? -2.488 -14.096 -2.699 1.00 78.12 89 PRO A N 1
ATOM 661 C CA . PRO A 1 89 ? -3.591 -13.624 -1.859 1.00 78.12 89 PRO A CA 1
ATOM 662 C C . PRO A 1 89 ? -4.872 -13.283 -2.632 1.00 78.12 89 PRO A C 1
ATOM 664 O O . PRO A 1 89 ? -5.967 -13.421 -2.086 1.00 78.12 89 PRO A O 1
ATOM 667 N N . ALA A 1 90 ? -4.749 -12.838 -3.886 1.00 79.69 90 ALA A N 1
ATOM 668 C CA . ALA A 1 90 ? -5.891 -12.563 -4.751 1.00 79.69 90 ALA A CA 1
ATOM 669 C C . ALA A 1 90 ? -6.591 -13.863 -5.163 1.00 79.69 90 ALA A C 1
ATOM 671 O O . ALA A 1 90 ? -7.796 -13.983 -4.975 1.00 79.69 90 ALA A O 1
ATOM 672 N N . LEU A 1 91 ? -5.833 -14.863 -5.623 1.00 84.19 91 LEU A N 1
ATOM 673 C CA . LEU A 1 91 ? -6.365 -16.182 -5.979 1.00 84.19 91 LEU A CA 1
ATOM 674 C C . LEU A 1 91 ? -7.063 -16.852 -4.791 1.00 84.19 91 LEU A C 1
ATOM 676 O O . LEU A 1 91 ? -8.164 -17.373 -4.932 1.00 84.19 91 LEU A O 1
ATOM 680 N N . ALA A 1 92 ? -6.463 -16.794 -3.599 1.00 74.75 92 ALA A N 1
ATOM 681 C CA . ALA A 1 92 ? -7.090 -17.318 -2.387 1.00 74.75 92 ALA A CA 1
ATOM 682 C C . ALA A 1 92 ? -8.432 -16.626 -2.080 1.00 74.75 92 ALA A C 1
ATOM 684 O O . ALA A 1 92 ? -9.402 -17.292 -1.721 1.00 74.75 92 ALA A O 1
ATOM 685 N N . ALA A 1 93 ? -8.506 -15.302 -2.262 1.00 70.56 93 ALA A N 1
ATOM 686 C CA . ALA A 1 93 ? -9.736 -14.542 -2.064 1.00 70.56 93 ALA A CA 1
ATOM 687 C C . ALA A 1 93 ? -10.816 -14.897 -3.097 1.00 70.56 93 ALA A C 1
ATOM 689 O O . ALA A 1 93 ? -11.972 -15.065 -2.722 1.00 70.56 93 ALA A O 1
ATOM 690 N N . LEU A 1 94 ? -10.452 -15.054 -4.374 1.00 76.81 94 LEU A N 1
ATOM 691 C CA . LEU A 1 94 ? -11.393 -15.451 -5.427 1.00 76.81 94 LEU A CA 1
ATOM 692 C C . LEU A 1 94 ? -11.930 -16.870 -5.210 1.00 76.81 94 LEU A C 1
ATOM 694 O O . LEU A 1 94 ? -13.136 -17.082 -5.302 1.00 76.81 94 LEU A O 1
ATOM 698 N N . LYS A 1 95 ? -11.074 -17.816 -4.807 1.00 76.06 95 LYS A N 1
ATOM 699 C CA . LYS A 1 95 ? -11.504 -19.175 -4.442 1.00 76.06 95 LYS A CA 1
ATOM 700 C C . LYS A 1 95 ? -12.520 -19.177 -3.302 1.00 76.06 95 LYS A C 1
ATOM 702 O O . LYS A 1 95 ? -13.490 -19.930 -3.342 1.00 76.06 95 LYS A O 1
ATOM 707 N N . ALA A 1 96 ? -12.335 -18.315 -2.302 1.00 67.88 96 ALA A N 1
ATOM 708 C CA . ALA A 1 96 ? -13.279 -18.181 -1.194 1.00 67.88 96 ALA A CA 1
ATOM 709 C C . ALA A 1 96 ? -14.658 -17.650 -1.634 1.00 67.88 96 ALA A C 1
ATOM 711 O O . ALA A 1 96 ? -15.651 -17.932 -0.966 1.00 67.88 96 ALA A O 1
ATOM 712 N N . MET A 1 97 ? -14.734 -16.933 -2.762 1.00 71.25 97 MET A N 1
ATOM 713 C CA . MET A 1 97 ? -15.991 -16.448 -3.346 1.00 71.25 97 MET A CA 1
ATOM 714 C C . MET A 1 97 ? -16.763 -17.525 -4.120 1.00 71.25 97 MET A C 1
ATOM 716 O O . MET A 1 97 ? -17.875 -17.247 -4.550 1.00 71.25 97 MET A O 1
ATOM 720 N N . LYS A 1 98 ? -16.203 -18.735 -4.291 1.00 70.44 98 LYS A N 1
ATOM 721 C CA . LYS A 1 98 ? -16.845 -19.864 -4.993 1.00 70.44 98 LYS A CA 1
ATOM 722 C C . LYS A 1 98 ? -17.382 -19.482 -6.380 1.00 70.44 98 LYS A C 1
ATOM 724 O O . LYS A 1 98 ? -18.505 -19.824 -6.733 1.00 70.44 98 LYS A O 1
ATOM 729 N N . LEU A 1 99 ? -16.573 -18.750 -7.144 1.00 72.69 99 LEU A N 1
ATOM 730 C CA . LEU A 1 99 ? -16.911 -18.343 -8.506 1.00 72.69 99 LEU A CA 1
ATOM 731 C C . LEU A 1 99 ? -17.136 -19.582 -9.389 1.00 72.69 99 LEU A C 1
ATOM 733 O O . LEU A 1 99 ? -16.382 -20.550 -9.302 1.00 72.69 99 LEU A O 1
ATOM 737 N N . GLU A 1 100 ? -18.172 -19.547 -10.224 1.00 73.75 100 GLU A N 1
ATOM 738 C CA . GLU A 1 100 ? -18.528 -20.656 -11.113 1.00 73.75 100 GLU A CA 1
ATOM 739 C C . GLU A 1 100 ? -17.766 -20.593 -12.445 1.00 73.75 100 GLU A C 1
ATOM 741 O O . GLU A 1 100 ? -17.491 -19.512 -12.972 1.00 73.75 100 GLU A O 1
ATOM 746 N N . GLY A 1 101 ? -17.461 -21.766 -13.011 1.00 77.31 101 GLY A N 1
ATOM 747 C CA . GLY A 1 101 ? -16.849 -21.898 -14.336 1.00 77.31 101 GLY A CA 1
ATOM 748 C C . GLY A 1 101 ? -15.526 -21.139 -14.486 1.00 77.31 101 GLY A C 1
ATOM 749 O O . GLY A 1 101 ? -14.687 -21.133 -13.586 1.00 77.31 101 GLY A O 1
ATOM 750 N N . ASP A 1 102 ? -15.356 -20.480 -15.633 1.00 86.00 102 ASP A N 1
ATOM 751 C CA . ASP A 1 102 ? -14.127 -19.759 -15.994 1.00 86.00 102 ASP A CA 1
ATOM 752 C C . ASP A 1 102 ? -14.054 -18.334 -15.415 1.00 86.00 102 ASP A C 1
ATOM 754 O O . ASP A 1 102 ? -13.115 -17.585 -15.697 1.00 86.00 102 ASP A O 1
ATOM 758 N N . LEU A 1 103 ? -15.004 -17.943 -14.559 1.00 83.00 103 LEU A N 1
ATOM 759 C CA . LEU A 1 103 ? -15.094 -16.575 -14.052 1.00 83.00 103 LEU A CA 1
ATOM 760 C C . LEU A 1 103 ? -13.864 -16.162 -13.229 1.00 83.00 103 LEU A C 1
ATOM 762 O O . LEU A 1 103 ? -13.458 -15.002 -13.271 1.00 83.00 103 LEU A O 1
ATOM 766 N N . GLU A 1 104 ? -13.223 -17.089 -12.508 1.00 86.19 104 GLU A N 1
ATOM 767 C CA . GLU A 1 104 ? -11.944 -16.804 -11.839 1.00 86.19 104 GLU A CA 1
ATOM 768 C C . GLU A 1 104 ? -10.876 -16.369 -12.857 1.00 86.19 104 GLU A C 1
ATOM 770 O O . GLU A 1 104 ? -10.182 -15.370 -12.644 1.00 86.19 104 GLU A O 1
ATOM 775 N N . ALA A 1 105 ? -10.768 -17.080 -13.983 1.00 89.38 105 ALA A N 1
ATOM 776 C CA . ALA A 1 105 ? -9.802 -16.774 -15.032 1.00 89.38 105 ALA A CA 1
ATOM 777 C C . ALA A 1 105 ? -10.107 -15.425 -15.700 1.00 89.38 105 ALA A C 1
ATOM 779 O O . ALA A 1 105 ? -9.194 -14.612 -15.872 1.00 89.38 105 ALA A O 1
ATOM 780 N N . GLU A 1 106 ? -11.381 -15.141 -15.983 1.00 89.88 106 GLU A N 1
ATOM 781 C CA . GLU A 1 106 ? -11.819 -13.850 -16.529 1.00 89.88 106 GLU A CA 1
ATOM 782 C C . GLU A 1 106 ? -11.507 -12.685 -15.581 1.00 89.88 106 GLU A C 1
ATOM 784 O O . GLU A 1 106 ? -10.960 -11.658 -15.996 1.00 89.88 106 GLU A O 1
ATOM 789 N N . VAL A 1 107 ? -11.782 -12.853 -14.283 1.00 87.81 107 VAL A N 1
ATOM 790 C CA . VAL A 1 107 ? -11.437 -11.855 -13.264 1.00 87.81 107 VAL A CA 1
ATOM 791 C C . VAL A 1 107 ? -9.937 -11.611 -13.252 1.00 87.81 107 VAL A C 1
ATOM 793 O O . VAL A 1 107 ? -9.502 -10.461 -13.216 1.00 87.81 107 VAL A O 1
ATOM 796 N N . MET A 1 108 ? -9.129 -12.667 -13.301 1.00 91.25 108 MET A N 1
ATOM 797 C CA . MET A 1 108 ? -7.677 -12.532 -13.273 1.00 91.25 108 MET A CA 1
ATOM 798 C C . MET A 1 108 ? -7.115 -11.896 -14.547 1.00 91.25 108 MET A C 1
ATOM 800 O O . MET A 1 108 ? -6.119 -11.170 -14.476 1.00 91.25 108 MET A O 1
ATOM 804 N N . GLN A 1 109 ? -7.737 -12.112 -15.704 1.00 91.44 109 GLN A N 1
ATOM 805 C CA . GLN A 1 109 ? -7.401 -11.392 -16.933 1.00 91.44 109 GLN A CA 1
ATOM 806 C C . GLN A 1 109 ? -7.705 -9.895 -16.790 1.00 91.44 109 GLN A C 1
ATOM 808 O O . GLN A 1 109 ? -6.860 -9.046 -17.080 1.00 91.44 109 GLN A O 1
ATOM 813 N N . GLU A 1 110 ? -8.874 -9.562 -16.257 1.00 89.50 110 GLU A N 1
ATOM 814 C CA . GLU A 1 110 ? -9.300 -8.182 -16.041 1.00 89.50 110 GLU A CA 1
ATOM 815 C C . GLU A 1 110 ? -8.464 -7.466 -14.959 1.00 89.50 110 GLU A C 1
ATOM 817 O O . GLU A 1 110 ? -8.186 -6.268 -15.060 1.00 89.50 110 GLU A O 1
ATOM 822 N N . VAL A 1 111 ? -7.993 -8.190 -13.939 1.00 88.12 111 VAL A N 1
ATOM 823 C CA . VAL A 1 111 ? -7.037 -7.681 -12.941 1.00 88.12 111 VAL A CA 1
ATOM 824 C C . VAL A 1 111 ? -5.715 -7.302 -13.592 1.00 88.12 111 VAL A C 1
ATOM 826 O O . VAL A 1 111 ? -5.224 -6.202 -13.340 1.00 88.12 111 VAL A O 1
ATOM 829 N N . ARG A 1 112 ? -5.155 -8.169 -14.447 1.00 90.50 112 ARG A N 1
ATOM 830 C CA . ARG A 1 112 ? -3.926 -7.860 -15.197 1.00 90.50 112 ARG A CA 1
ATOM 831 C C . ARG A 1 112 ? -4.109 -6.606 -16.040 1.00 90.50 112 ARG A C 1
ATOM 833 O O . ARG A 1 112 ? -3.283 -5.700 -15.950 1.00 90.50 112 ARG A O 1
ATOM 840 N N . ARG A 1 113 ? -5.231 -6.514 -16.766 1.00 88.06 113 ARG A N 1
ATOM 841 C CA . ARG A 1 113 ? -5.579 -5.332 -17.565 1.00 88.06 113 ARG A CA 1
ATOM 842 C C . ARG A 1 113 ? -5.584 -4.065 -16.707 1.00 88.06 113 ARG A C 1
ATOM 844 O O . ARG A 1 113 ? -4.842 -3.140 -16.997 1.00 88.06 113 ARG A O 1
ATOM 851 N N . LYS A 1 114 ? -6.323 -4.037 -15.592 1.00 82.00 114 LYS A N 1
ATOM 852 C CA . LYS A 1 114 ? -6.408 -2.852 -14.708 1.00 82.00 114 LYS A CA 1
ATOM 853 C C . LYS A 1 114 ? -5.096 -2.472 -14.026 1.00 82.00 114 LYS A C 1
ATOM 855 O O . LYS A 1 114 ? -4.893 -1.303 -13.692 1.00 82.00 114 LYS A O 1
ATOM 860 N N . LEU A 1 115 ? -4.255 -3.454 -13.710 1.00 82.56 115 LEU A N 1
ATOM 861 C CA . LEU A 1 115 ? -2.982 -3.202 -13.044 1.00 82.56 115 LEU A CA 1
ATOM 862 C C . LEU A 1 115 ? -1.954 -2.609 -14.000 1.00 82.56 115 LEU A C 1
ATOM 864 O O . LEU A 1 115 ? -1.218 -1.722 -13.576 1.00 82.56 115 LEU A O 1
ATOM 868 N N . LEU A 1 116 ? -1.917 -3.085 -15.247 1.00 82.56 116 LEU A N 1
ATOM 869 C CA . LEU A 1 116 ? -0.797 -2.864 -16.164 1.00 82.56 116 LEU A CA 1
ATOM 870 C C . LEU A 1 116 ? -1.137 -1.998 -17.380 1.00 82.56 116 LEU A C 1
ATOM 872 O O . LEU A 1 116 ? -0.232 -1.424 -17.976 1.00 82.56 116 LEU A O 1
ATOM 876 N N . VAL A 1 117 ? -2.412 -1.885 -17.752 1.00 79.06 117 VAL A N 1
ATOM 877 C CA . VAL A 1 117 ? -2.842 -1.171 -18.958 1.00 79.06 117 VAL A CA 1
ATOM 878 C C . VAL A 1 117 ? -3.525 0.139 -18.576 1.00 79.06 117 VAL A C 1
ATOM 880 O O . VAL A 1 117 ? -4.398 0.179 -17.708 1.00 79.06 117 VAL A O 1
ATOM 883 N N . ALA A 1 118 ? -3.114 1.220 -19.237 1.00 65.69 118 ALA A N 1
ATOM 884 C CA . ALA A 1 118 ? -3.726 2.534 -19.118 1.00 65.69 118 ALA A CA 1
ATOM 885 C C . ALA A 1 118 ? -4.765 2.723 -20.238 1.00 65.69 118 ALA A C 1
ATOM 887 O O . ALA A 1 118 ? -4.412 3.126 -21.341 1.00 65.69 118 ALA A O 1
ATOM 888 N N . GLU A 1 119 ? -6.029 2.391 -19.970 1.00 61.19 119 GLU A N 1
ATOM 889 C CA . GLU A 1 119 ? -7.144 2.578 -20.920 1.00 61.19 119 GLU A CA 1
ATOM 890 C C . GLU A 1 119 ? -8.109 3.671 -20.439 1.00 61.19 119 GLU A C 1
ATOM 892 O O . GLU A 1 119 ? -8.287 4.676 -21.118 1.00 61.19 119 GLU A O 1
ATOM 897 N N . ASP A 1 120 ? -8.644 3.545 -19.220 1.00 56.06 120 ASP A N 1
ATOM 898 C CA . ASP A 1 120 ? -9.577 4.513 -18.613 1.00 56.06 120 ASP A CA 1
ATOM 899 C C . ASP A 1 120 ? -8.886 5.405 -17.556 1.00 56.06 120 ASP A C 1
ATOM 901 O O . ASP A 1 120 ? -9.446 5.718 -16.502 1.00 56.06 120 ASP A O 1
ATOM 905 N N . GLY A 1 121 ? -7.619 5.753 -17.798 1.00 57.44 121 GLY A N 1
ATOM 906 C CA . GLY A 1 121 ? -6.738 6.450 -16.853 1.00 57.44 121 GLY A CA 1
ATOM 907 C C . GLY A 1 121 ? -5.393 5.737 -16.664 1.00 57.44 121 GLY A C 1
ATOM 908 O O . GLY A 1 121 ? -5.133 4.733 -17.326 1.00 57.44 121 GLY A O 1
ATOM 909 N N . PRO A 1 122 ? -4.507 6.239 -15.783 1.00 53.19 122 PRO A N 1
ATOM 910 C CA . PRO A 1 122 ? -3.217 5.601 -15.541 1.00 53.19 122 PRO A CA 1
ATOM 911 C C . PRO A 1 122 ? -3.405 4.182 -14.989 1.00 53.19 122 PRO A C 1
ATOM 913 O O . PRO A 1 122 ? -4.261 3.947 -14.131 1.00 53.19 122 PRO A O 1
ATOM 916 N N . ALA A 1 123 ? -2.576 3.244 -15.456 1.00 66.75 123 ALA A N 1
ATOM 917 C CA . ALA A 1 123 ? -2.538 1.881 -14.935 1.00 66.75 123 ALA A CA 1
ATOM 918 C C . ALA A 1 123 ? -2.373 1.911 -13.406 1.00 66.75 123 ALA A C 1
ATOM 920 O O . ALA A 1 123 ? -1.581 2.696 -12.878 1.00 66.75 123 ALA A O 1
ATOM 921 N N . LYS A 1 124 ? -3.104 1.068 -12.665 1.00 68.12 124 LYS A N 1
ATOM 922 C CA . LYS A 1 124 ? -3.129 1.170 -11.192 1.00 68.12 124 LYS A CA 1
ATOM 923 C C . LYS A 1 124 ? -1.755 1.034 -10.544 1.00 68.12 124 LYS A C 1
ATOM 925 O O . LYS A 1 124 ? -1.537 1.611 -9.481 1.00 68.12 124 LYS A O 1
ATOM 930 N N . ILE A 1 125 ? -0.847 0.290 -11.171 1.00 74.56 125 ILE A N 1
ATOM 931 C CA . ILE A 1 125 ? 0.518 0.125 -10.675 1.00 74.56 125 ILE A CA 1
ATOM 932 C C . ILE A 1 125 ? 1.317 1.437 -10.701 1.00 74.56 125 ILE A C 1
ATOM 934 O O . ILE A 1 125 ? 2.163 1.638 -9.841 1.00 74.56 125 ILE A O 1
ATOM 938 N N . VAL A 1 126 ? 0.985 2.373 -11.601 1.00 67.31 126 VAL A N 1
ATOM 939 C CA . VAL A 1 126 ? 1.574 3.726 -11.650 1.00 67.31 126 VAL A CA 1
ATOM 940 C C . VAL A 1 126 ? 1.162 4.544 -10.425 1.00 67.31 126 VAL A C 1
ATOM 942 O O . VAL A 1 126 ? 1.934 5.346 -9.912 1.00 67.31 126 VAL A O 1
ATOM 945 N N . GLY A 1 127 ? -0.052 4.318 -9.918 1.00 62.81 127 GLY A N 1
ATOM 946 C CA . GLY A 1 127 ? -0.549 4.953 -8.697 1.00 62.81 127 GLY A CA 1
ATOM 947 C C . GLY A 1 127 ? -0.006 4.338 -7.403 1.00 62.81 127 GLY A C 1
ATOM 948 O O . GLY A 1 127 ? -0.346 4.824 -6.320 1.00 62.81 127 GLY A O 1
ATOM 949 N N . TYR A 1 128 ? 0.802 3.273 -7.477 1.00 66.25 128 TYR A N 1
ATOM 950 C CA . TYR A 1 128 ? 1.376 2.633 -6.298 1.00 66.25 128 TYR A CA 1
ATOM 951 C C . TYR A 1 128 ? 2.487 3.499 -5.694 1.00 66.25 128 TYR A C 1
ATOM 953 O O . TYR A 1 128 ? 3.668 3.353 -5.986 1.00 66.25 128 TYR A O 1
ATOM 961 N N . ALA A 1 129 ? 2.093 4.400 -4.800 1.00 59.69 129 ALA A N 1
ATOM 962 C CA . ALA A 1 129 ? 2.994 5.274 -4.054 1.00 59.69 129 ALA A CA 1
ATOM 963 C C . ALA A 1 129 ? 3.454 4.636 -2.729 1.00 59.69 129 ALA A C 1
ATOM 965 O O . ALA A 1 129 ? 3.459 5.313 -1.700 1.00 59.69 129 ALA A O 1
ATOM 966 N N . GLY A 1 130 ? 3.714 3.319 -2.717 1.00 58.56 130 GLY A N 1
ATOM 967 C CA . GLY A 1 130 ? 4.098 2.555 -1.514 1.00 58.56 130 GLY A CA 1
ATOM 968 C C . GLY A 1 130 ? 3.114 2.675 -0.342 1.00 58.56 130 GLY A C 1
ATOM 969 O O . GLY A 1 130 ? 3.488 2.529 0.820 1.00 58.56 130 GLY A O 1
ATOM 970 N N . ARG A 1 131 ? 1.848 3.008 -0.631 1.00 55.50 131 ARG A N 1
ATOM 971 C CA . ARG A 1 131 ? 0.773 3.050 0.364 1.00 55.50 131 ARG A CA 1
ATOM 972 C C . ARG A 1 131 ? 0.167 1.658 0.476 1.00 55.50 131 ARG A C 1
ATOM 974 O O . ARG A 1 131 ? -0.527 1.208 -0.435 1.00 55.50 131 ARG A O 1
ATOM 981 N N . GLY A 1 132 ? 0.439 0.996 1.597 1.00 59.69 132 GLY A N 1
ATOM 982 C CA . GLY A 1 132 ? 0.157 -0.429 1.753 1.00 59.69 132 GLY A CA 1
ATOM 983 C C . GLY A 1 132 ? 1.133 -1.279 0.937 1.00 59.69 132 GLY A C 1
ATOM 984 O O . GLY A 1 132 ? 2.117 -0.765 0.423 1.00 59.69 132 GLY A O 1
ATOM 985 N N . SER A 1 133 ? 0.861 -2.579 0.835 1.00 75.75 133 SER A N 1
ATOM 986 C CA . SER A 1 133 ? 1.723 -3.508 0.093 1.00 75.75 133 SER A CA 1
ATOM 987 C C . SER A 1 133 ? 1.192 -3.806 -1.305 1.00 75.75 133 SER A C 1
ATOM 989 O O . SER A 1 133 ? -0.028 -3.912 -1.489 1.00 75.75 133 SER A O 1
ATOM 991 N N . LEU A 1 134 ? 2.081 -4.110 -2.241 1.00 75.94 134 LEU A N 1
ATOM 992 C CA . LEU A 1 134 ? 1.720 -4.475 -3.609 1.00 75.94 134 LEU A CA 1
ATOM 993 C C . LEU A 1 134 ? 0.795 -5.717 -3.700 1.00 75.94 134 LEU A C 1
ATOM 995 O O . LEU A 1 134 ? -0.219 -5.633 -4.399 1.00 75.94 134 LEU A O 1
ATOM 999 N N . PRO A 1 135 ? 0.991 -6.817 -2.933 1.00 77.88 135 PRO A N 1
ATOM 1000 C CA . PRO A 1 135 ? 0.039 -7.938 -2.896 1.00 77.88 135 PRO A CA 1
ATOM 1001 C C . PRO A 1 135 ? -1.378 -7.546 -2.451 1.00 77.88 135 PRO A C 1
ATOM 1003 O O . PRO A 1 135 ? -2.372 -8.074 -2.954 1.00 77.88 135 PRO A O 1
ATOM 1006 N N . ALA A 1 136 ? -1.494 -6.594 -1.523 1.00 67.44 136 ALA A N 1
ATOM 1007 C CA . ALA A 1 136 ? -2.789 -6.105 -1.054 1.00 67.44 136 ALA A CA 1
ATOM 1008 C C . ALA A 1 136 ? -3.520 -5.300 -2.137 1.00 67.44 136 ALA A C 1
ATOM 1010 O O . ALA A 1 136 ? -4.720 -5.492 -2.333 1.00 67.44 136 ALA A O 1
ATOM 1011 N N . LEU A 1 137 ? -2.800 -4.462 -2.893 1.00 75.81 137 LEU A N 1
ATOM 1012 C CA . LEU A 1 137 ? -3.358 -3.749 -4.046 1.00 75.81 137 LEU A CA 1
ATOM 1013 C C . LEU A 1 137 ? -3.926 -4.723 -5.090 1.00 75.81 137 LEU A C 1
ATOM 1015 O O . LEU A 1 137 ? -5.032 -4.505 -5.604 1.00 75.81 137 LEU A O 1
ATOM 1019 N N . VAL A 1 138 ? -3.193 -5.805 -5.383 1.00 80.88 138 VAL A N 1
ATOM 1020 C CA . VAL A 1 138 ? -3.639 -6.859 -6.308 1.00 80.88 138 VAL A CA 1
ATOM 1021 C C . VAL A 1 138 ? -4.901 -7.536 -5.777 1.00 80.88 138 VAL A C 1
ATOM 1023 O O . VAL A 1 138 ? -5.902 -7.597 -6.492 1.00 80.88 138 VAL A O 1
ATOM 1026 N N . LYS A 1 139 ? -4.902 -7.969 -4.511 1.00 77.62 139 LYS A N 1
ATOM 1027 C CA . LYS A 1 139 ? -6.058 -8.611 -3.867 1.00 77.62 139 LYS A CA 1
ATOM 1028 C C . LYS A 1 139 ? -7.311 -7.737 -3.909 1.00 77.62 139 LYS A C 1
ATOM 1030 O O . LYS A 1 139 ? -8.353 -8.186 -4.378 1.00 77.62 139 LYS A O 1
ATOM 1035 N N . VAL A 1 140 ? -7.208 -6.471 -3.502 1.00 68.19 140 VAL A N 1
ATOM 1036 C CA . VAL A 1 140 ? -8.334 -5.522 -3.536 1.00 68.19 140 VAL A CA 1
ATOM 1037 C C . VAL A 1 140 ? -8.837 -5.313 -4.965 1.00 68.19 140 VAL A C 1
ATOM 1039 O O . VAL A 1 140 ? -10.046 -5.246 -5.202 1.00 68.19 140 VAL A O 1
ATOM 1042 N N . THR A 1 141 ? -7.927 -5.224 -5.937 1.00 75.88 141 THR A N 1
ATOM 1043 C CA . THR A 1 141 ? -8.295 -5.086 -7.350 1.00 75.88 141 THR A CA 1
ATOM 1044 C C . THR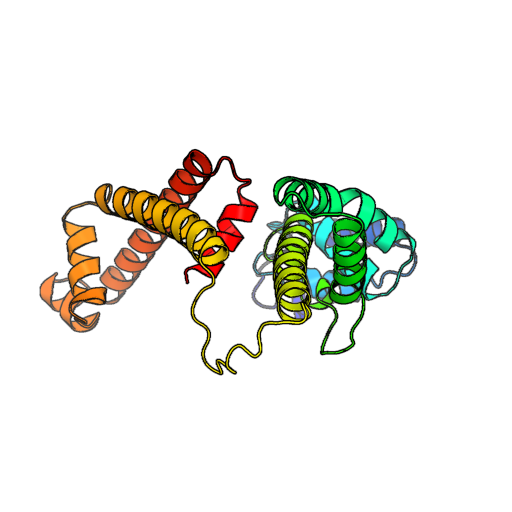 A 1 141 ? -9.021 -6.328 -7.868 1.00 75.88 141 THR A C 1
ATOM 1046 O O . THR A 1 141 ? -10.007 -6.172 -8.591 1.00 75.88 141 THR A O 1
ATOM 1049 N N . ALA A 1 142 ? -8.610 -7.528 -7.453 1.00 77.88 142 ALA A N 1
ATOM 1050 C CA . ALA A 1 142 ? -9.267 -8.787 -7.794 1.00 77.88 142 ALA A CA 1
ATOM 1051 C C . ALA A 1 142 ? -10.669 -8.897 -7.201 1.00 77.88 142 ALA A C 1
ATOM 1053 O O . ALA A 1 142 ? -11.629 -9.055 -7.953 1.00 77.88 142 ALA A O 1
ATOM 1054 N N . THR A 1 143 ? -10.824 -8.692 -5.892 1.00 67.75 143 THR A N 1
ATOM 1055 C CA . THR A 1 143 ? -12.135 -8.763 -5.231 1.00 67.75 143 THR A CA 1
ATOM 1056 C C . THR A 1 143 ? -13.126 -7.763 -5.833 1.00 67.75 143 THR A C 1
ATOM 1058 O O . THR A 1 143 ? -14.252 -8.123 -6.168 1.00 67.75 143 THR A O 1
ATOM 1061 N N . ARG A 1 144 ? -12.709 -6.507 -6.059 1.00 67.06 144 ARG A N 1
ATOM 1062 C CA . ARG A 1 144 ? -13.576 -5.490 -6.688 1.00 67.06 144 ARG A CA 1
ATOM 1063 C C . ARG A 1 144 ? -13.943 -5.840 -8.129 1.00 67.06 144 ARG A C 1
ATOM 1065 O O . ARG A 1 144 ? -15.036 -5.505 -8.584 1.00 67.06 144 ARG A O 1
ATOM 1072 N N . THR A 1 145 ? -13.031 -6.477 -8.856 1.00 77.25 145 THR A N 1
ATOM 1073 C CA . THR A 1 145 ? -13.267 -6.899 -10.237 1.00 77.25 145 THR A CA 1
ATOM 1074 C C . THR A 1 145 ? -14.266 -8.048 -10.297 1.00 77.25 145 THR A C 1
ATOM 1076 O O . THR A 1 145 ? -15.247 -7.918 -11.025 1.00 77.25 145 THR A O 1
ATOM 1079 N N . ALA A 1 146 ? -14.095 -9.080 -9.466 1.00 72.50 146 ALA A N 1
ATOM 1080 C CA . ALA A 1 146 ? -15.041 -10.189 -9.342 1.00 72.50 146 ALA A CA 1
ATOM 1081 C C . ALA A 1 146 ? -16.461 -9.707 -9.037 1.00 72.50 146 ALA A C 1
ATOM 1083 O O . ALA A 1 146 ? -17.389 -10.031 -9.770 1.00 72.50 146 ALA A O 1
ATOM 1084 N N . ILE A 1 147 ? -16.618 -8.834 -8.036 1.00 64.12 147 ILE A N 1
ATOM 1085 C CA . ILE A 1 147 ? -17.921 -8.248 -7.681 1.00 64.12 147 ILE A CA 1
ATOM 1086 C C . ILE A 1 147 ? -18.540 -7.499 -8.873 1.00 64.12 147 ILE A C 1
ATOM 1088 O O . ILE A 1 147 ? -19.733 -7.614 -9.145 1.00 64.12 147 ILE A O 1
ATOM 1092 N N . SER A 1 148 ? -17.737 -6.725 -9.609 1.00 70.56 148 SER A N 1
ATOM 1093 C CA . SER A 1 148 ? -18.228 -5.978 -10.771 1.00 70.56 148 SER A CA 1
ATOM 1094 C C . SER A 1 148 ? -18.691 -6.892 -11.913 1.00 70.56 148 SER A C 1
ATOM 1096 O O . SER A 1 148 ? -19.678 -6.567 -12.577 1.00 70.56 148 SER A O 1
ATOM 1098 N N . MET A 1 149 ? -17.996 -8.013 -12.142 1.00 75.56 149 MET A N 1
ATOM 1099 C CA . MET A 1 149 ? -18.309 -8.982 -13.200 1.00 75.56 149 MET A CA 1
ATOM 1100 C C . MET A 1 149 ? -19.522 -9.844 -12.843 1.00 75.56 149 MET A C 1
ATOM 1102 O O . MET A 1 149 ? -20.437 -9.933 -13.658 1.00 75.56 149 MET A O 1
ATOM 1106 N N . LEU A 1 150 ? -19.614 -10.341 -11.605 1.00 67.06 150 LEU A N 1
ATOM 1107 C CA . LEU A 1 150 ? -20.809 -11.025 -11.089 1.00 67.06 150 LEU A CA 1
ATOM 1108 C C . LEU A 1 150 ? -22.070 -10.162 -11.263 1.00 67.06 150 LEU A C 1
ATOM 1110 O O . LEU A 1 150 ? -23.082 -10.622 -11.786 1.00 67.06 150 LEU A O 1
ATOM 1114 N N . ARG A 1 151 ? -21.973 -8.861 -10.955 1.00 61.50 151 ARG A N 1
ATOM 1115 C CA . ARG A 1 151 ? -23.062 -7.895 -11.174 1.00 61.50 151 ARG A CA 1
ATOM 1116 C C . ARG A 1 151 ? -23.461 -7.751 -12.650 1.00 61.50 151 ARG A C 1
ATOM 1118 O O . ARG A 1 151 ? -24.603 -7.415 -12.946 1.00 61.50 151 ARG A O 1
ATOM 1125 N N . LYS A 1 152 ? -22.523 -7.899 -13.593 1.00 65.44 152 LYS A N 1
ATOM 1126 C CA . LYS A 1 152 ? -22.828 -7.830 -15.034 1.00 65.44 152 LYS A CA 1
ATOM 1127 C C . LYS A 1 152 ? -23.525 -9.102 -15.511 1.00 65.44 152 LYS A C 1
ATOM 1129 O O . LYS A 1 152 ? -24.502 -8.971 -16.237 1.00 65.44 152 LYS A O 1
ATOM 1134 N N . LEU A 1 153 ? -23.064 -10.270 -15.069 1.00 67.75 153 LEU A N 1
ATOM 1135 C CA . LEU A 1 153 ? -23.649 -11.566 -15.421 1.00 67.75 153 LEU A CA 1
ATOM 1136 C C . LEU A 1 153 ? -25.089 -11.697 -14.911 1.00 67.75 153 LEU A C 1
ATOM 1138 O O . LEU A 1 153 ? -25.971 -12.061 -15.681 1.00 67.75 153 LEU A O 1
ATOM 1142 N N . GLY A 1 154 ? -25.358 -11.283 -13.667 1.00 60.00 154 GLY A N 1
ATOM 1143 C CA . GLY A 1 154 ? -26.718 -11.287 -13.111 1.00 60.00 154 GLY A CA 1
ATOM 1144 C C . GLY A 1 154 ? -27.722 -10.420 -13.887 1.00 60.00 154 GLY A C 1
ATOM 1145 O O . GLY A 1 154 ? -28.902 -10.737 -13.915 1.00 60.00 154 GLY A O 1
ATOM 1146 N N . ARG A 1 155 ? -27.264 -9.367 -14.582 1.00 53.97 155 ARG A N 1
ATOM 1147 C CA . ARG A 1 155 ? -28.116 -8.502 -15.426 1.00 53.97 155 ARG A CA 1
ATOM 1148 C C . ARG A 1 155 ? -28.368 -9.038 -16.840 1.00 53.97 155 ARG A C 1
ATOM 1150 O O . ARG A 1 155 ? -29.135 -8.428 -17.573 1.00 53.97 155 ARG A O 1
ATOM 1157 N N . GLN A 1 156 ? -27.677 -10.095 -17.266 1.00 48.97 156 GLN A N 1
ATOM 1158 C CA . GLN A 1 156 ? -27.767 -10.640 -18.629 1.00 48.97 156 GLN A CA 1
ATOM 1159 C C . GLN A 1 156 ? -28.657 -11.893 -18.724 1.00 48.97 156 GLN A C 1
ATOM 1161 O O . GLN A 1 156 ? -28.832 -12.430 -19.817 1.00 48.97 156 GLN A O 1
ATOM 1166 N N . ALA A 1 157 ? -29.238 -12.355 -17.611 1.00 44.19 157 ALA A N 1
ATOM 1167 C CA . ALA A 1 157 ? -30.208 -13.446 -17.613 1.00 44.19 157 ALA A CA 1
ATOM 1168 C C . ALA A 1 157 ? -31.537 -12.987 -18.265 1.00 44.19 157 ALA A C 1
ATOM 1170 O O . ALA A 1 157 ? -32.081 -11.959 -17.855 1.00 44.19 157 ALA A O 1
ATOM 1171 N N . PRO A 1 158 ? -32.087 -13.703 -19.270 1.00 35.28 158 PRO A N 1
ATOM 1172 C CA . PRO A 1 158 ? -33.339 -13.308 -19.908 1.00 35.28 158 PRO A CA 1
ATOM 1173 C C . PRO A 1 158 ? -34.509 -13.535 -18.944 1.00 35.28 158 PRO A C 1
ATOM 1175 O O . PRO A 1 158 ? -34.816 -14.677 -18.606 1.00 35.28 158 PRO A O 1
ATOM 1178 N N . GLY A 1 159 ? -35.160 -12.452 -18.514 1.00 42.41 159 GLY A N 1
ATOM 1179 C CA . GLY A 1 159 ? -36.357 -12.506 -17.668 1.00 42.41 159 GLY A CA 1
ATOM 1180 C C . GLY A 1 159 ? -36.508 -11.358 -16.671 1.00 42.41 159 GLY A C 1
ATOM 1181 O O . GLY A 1 159 ? -37.620 -11.135 -16.208 1.00 42.41 159 GLY A O 1
ATOM 1182 N N . ASP A 1 160 ? -35.444 -10.606 -16.387 1.00 33.75 160 ASP A N 1
ATOM 1183 C CA . ASP A 1 160 ? -35.500 -9.456 -15.480 1.00 33.75 160 ASP A CA 1
ATOM 1184 C C . ASP A 1 160 ? -35.320 -8.149 -16.263 1.00 33.75 160 ASP A C 1
ATOM 1186 O O . ASP A 1 160 ? -34.236 -7.568 -16.335 1.00 33.75 160 ASP A O 1
ATOM 1190 N N . ASP A 1 161 ? -36.426 -7.641 -16.813 1.00 37.84 161 ASP A N 1
ATOM 1191 C CA . ASP A 1 161 ? -36.589 -6.204 -17.066 1.00 37.84 161 ASP A CA 1
ATOM 1192 C C . ASP A 1 161 ? -36.714 -5.485 -15.706 1.00 37.84 161 ASP A C 1
ATOM 1194 O O . ASP A 1 161 ? -37.744 -4.915 -15.345 1.00 37.84 161 ASP A O 1
ATOM 1198 N N . ALA A 1 162 ? -35.658 -5.557 -14.896 1.00 33.81 162 ALA A N 1
ATOM 1199 C CA . ALA A 1 162 ? -35.602 -4.966 -13.573 1.00 33.81 162 ALA A CA 1
ATOM 1200 C C . ALA A 1 162 ? -34.852 -3.634 -13.649 1.00 33.81 162 ALA A C 1
ATOM 1202 O O . ALA A 1 162 ? -33.626 -3.568 -13.616 1.00 33.81 162 ALA A O 1
ATOM 1203 N N . ILE A 1 163 ? -35.660 -2.583 -13.798 1.00 32.88 163 ILE A N 1
ATOM 1204 C CA . ILE A 1 163 ? -35.531 -1.264 -13.171 1.00 32.88 163 ILE A CA 1
ATOM 1205 C C . ILE A 1 163 ? -34.095 -0.728 -13.103 1.00 32.88 163 ILE A C 1
ATOM 1207 O O . ILE A 1 163 ? -33.278 -1.078 -12.255 1.00 32.88 163 ILE A O 1
ATOM 1211 N N . VAL A 1 164 ? -33.847 0.239 -13.981 1.00 38.25 164 VAL A N 1
ATOM 1212 C CA . VAL A 1 164 ? -32.779 1.228 -13.863 1.00 38.25 164 VAL A CA 1
ATOM 1213 C C . VAL A 1 164 ? -32.810 1.838 -12.456 1.00 38.25 164 VAL A C 1
ATOM 1215 O O . VAL A 1 164 ? -33.646 2.693 -12.179 1.00 38.25 164 VAL A O 1
ATOM 1218 N N . ASP A 1 165 ? -31.890 1.427 -11.583 1.00 32.50 165 ASP A N 1
ATOM 1219 C CA . ASP A 1 165 ? -31.597 2.164 -10.356 1.00 32.50 165 ASP A CA 1
ATOM 1220 C C . ASP A 1 165 ? -30.305 2.970 -10.537 1.00 32.50 165 ASP A C 1
ATOM 1222 O O . ASP A 1 165 ? -29.185 2.451 -10.593 1.00 32.50 165 ASP A O 1
ATOM 1226 N N . VAL A 1 166 ? -30.508 4.275 -10.700 1.00 36.28 166 VAL A N 1
ATOM 1227 C CA . VAL A 1 166 ? -29.488 5.324 -10.828 1.00 36.28 166 VAL A CA 1
ATOM 1228 C C . VAL A 1 166 ? -28.882 5.681 -9.462 1.00 36.28 166 VAL A C 1
ATOM 1230 O O . VAL A 1 166 ? -27.971 6.503 -9.383 1.00 36.28 166 VAL A O 1
ATOM 1233 N N . THR A 1 167 ? -29.288 5.031 -8.374 1.00 33.78 167 THR A N 1
ATOM 1234 C CA . THR A 1 167 ? -28.770 5.301 -7.033 1.00 33.78 167 THR A CA 1
ATOM 1235 C C . THR A 1 167 ? -28.356 4.010 -6.341 1.00 33.78 167 THR A C 1
ATOM 1237 O O . THR A 1 167 ? -29.132 3.089 -6.162 1.00 33.78 167 THR A O 1
ATOM 1240 N N . GLY A 1 168 ? -27.073 3.894 -5.994 1.00 41.12 168 GLY A N 1
ATOM 1241 C CA . GLY A 1 168 ? -26.541 2.668 -5.412 1.00 41.12 168 GLY A CA 1
ATOM 1242 C C . GLY A 1 168 ? -27.111 2.360 -4.026 1.00 41.12 168 GLY A C 1
ATOM 1243 O O . GLY A 1 168 ? -26.673 2.967 -3.058 1.00 41.12 168 GLY A O 1
ATOM 1244 N N . GLU A 1 169 ? -27.962 1.340 -3.921 1.00 37.25 169 GLU A N 1
ATOM 1245 C CA . GLU A 1 169 ? -28.283 0.644 -2.665 1.00 37.25 169 GLU A CA 1
ATOM 1246 C C . GLU A 1 169 ? -28.669 -0.827 -2.953 1.00 37.25 169 GLU A C 1
ATOM 1248 O O . GLU A 1 169 ? -29.729 -1.138 -3.464 1.00 37.25 169 GLU A O 1
ATOM 1253 N N . THR A 1 170 ? -27.685 -1.732 -2.917 1.00 36.53 170 THR A N 1
ATOM 1254 C CA . THR A 1 170 ? -27.531 -2.848 -1.953 1.00 36.53 170 THR A CA 1
ATOM 1255 C C . THR A 1 170 ? -28.293 -4.143 -2.302 1.00 36.53 170 THR A C 1
ATOM 1257 O O . THR A 1 170 ? -29.395 -4.395 -1.840 1.00 36.53 170 THR A O 1
ATOM 1260 N N . ASP A 1 171 ? -27.610 -5.013 -3.051 1.00 41.88 171 ASP A N 1
ATOM 1261 C CA . ASP A 1 171 ? -27.889 -6.450 -3.223 1.00 41.88 171 ASP A CA 1
ATOM 1262 C C . ASP A 1 171 ? -27.744 -7.197 -1.873 1.00 41.88 171 ASP A C 1
ATOM 1264 O O . ASP A 1 171 ? -26.731 -6.966 -1.215 1.00 41.88 171 ASP A O 1
ATOM 1268 N N . PRO A 1 172 ? -28.684 -8.063 -1.439 1.00 36.47 172 PRO A N 1
ATOM 1269 C CA . PRO A 1 172 ? -28.677 -8.755 -0.142 1.00 36.47 172 PRO A CA 1
ATOM 1270 C C . PRO A 1 172 ? -27.387 -9.504 0.211 1.00 36.47 172 PRO A C 1
ATOM 1272 O O . PRO A 1 172 ? -27.038 -9.581 1.387 1.00 36.47 172 PRO A O 1
ATOM 1275 N N . GLU A 1 173 ? -26.650 -10.032 -0.766 1.00 34.53 173 GLU A N 1
ATOM 1276 C CA . GLU A 1 173 ? -25.414 -10.786 -0.511 1.00 34.53 173 GLU A CA 1
ATOM 1277 C C . GLU A 1 173 ? -24.207 -9.848 -0.326 1.00 34.53 173 GLU A C 1
ATOM 1279 O O . GLU A 1 173 ? -23.379 -10.018 0.576 1.00 34.53 173 GLU A O 1
ATOM 1284 N N . LEU A 1 174 ? -24.172 -8.752 -1.092 1.00 39.34 174 LEU A N 1
ATOM 1285 C CA . LEU A 1 174 ? -23.252 -7.633 -0.877 1.00 39.34 174 LEU A CA 1
ATOM 1286 C C . LEU A 1 174 ? -23.623 -6.836 0.387 1.00 39.34 174 LEU A C 1
ATOM 1288 O O . LEU A 1 174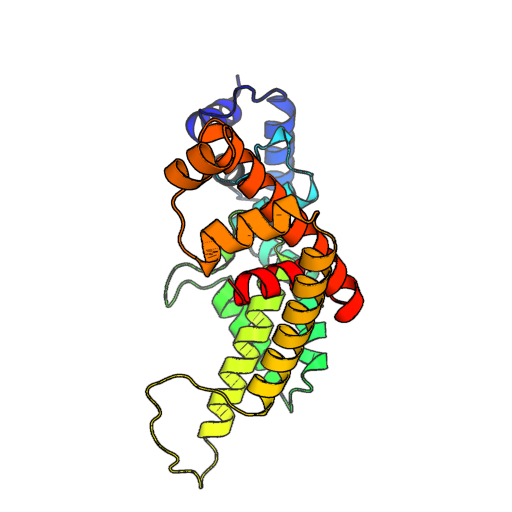 ? -22.735 -6.301 1.051 1.00 39.34 174 LEU A O 1
ATOM 1292 N N . ALA A 1 175 ? -24.914 -6.766 0.724 1.00 42.69 175 ALA A N 1
ATOM 1293 C CA . ALA A 1 175 ? -25.446 -6.254 1.978 1.00 42.69 175 ALA A CA 1
ATOM 1294 C C . ALA A 1 175 ? -24.927 -7.120 3.107 1.00 42.69 175 ALA A C 1
ATOM 1296 O O . ALA A 1 175 ? -24.350 -6.579 4.027 1.00 42.69 175 ALA A O 1
ATOM 1297 N N . PHE A 1 176 ? -25.035 -8.444 3.005 1.00 37.09 176 PHE A N 1
ATOM 1298 C CA . PHE A 1 176 ? -24.586 -9.381 4.025 1.00 37.09 176 PHE A CA 1
ATOM 1299 C C . PHE A 1 176 ? -23.075 -9.307 4.249 1.00 37.09 176 PHE A C 1
ATOM 1301 O O . PHE A 1 176 ? -22.624 -9.256 5.391 1.00 37.09 176 PHE A O 1
ATOM 1308 N N . LEU A 1 177 ? -22.276 -9.218 3.181 1.00 44.06 177 LEU A N 1
ATOM 1309 C CA . LEU A 1 177 ? -20.824 -9.106 3.305 1.00 44.06 177 LEU A CA 1
ATOM 1310 C C . LEU A 1 177 ? -20.401 -7.724 3.836 1.00 44.06 177 LEU A C 1
ATOM 1312 O O . LEU A 1 177 ? -19.578 -7.640 4.747 1.00 44.06 177 LEU A O 1
ATOM 1316 N N . LYS A 1 178 ? -21.007 -6.633 3.343 1.00 51.12 178 LYS A N 1
ATOM 1317 C CA . LYS A 1 178 ? -20.798 -5.281 3.894 1.00 51.12 178 LYS A CA 1
ATOM 1318 C C . LYS A 1 178 ? -21.307 -5.159 5.324 1.00 51.12 178 LYS A C 1
ATOM 1320 O O . LYS A 1 178 ? -20.663 -4.477 6.104 1.00 51.12 178 LYS A O 1
ATOM 1325 N N . GLU A 1 179 ? -22.419 -5.789 5.674 1.00 51.84 179 GLU A N 1
ATOM 1326 C CA . GLU A 1 179 ? -23.017 -5.774 7.009 1.00 51.84 179 GLU A CA 1
ATOM 1327 C C . GLU A 1 179 ? -22.159 -6.585 7.964 1.00 51.84 179 GLU A C 1
ATOM 1329 O O . GLU A 1 179 ? -21.866 -6.111 9.048 1.00 51.84 179 GLU A O 1
ATOM 1334 N N . ARG A 1 180 ? -21.625 -7.732 7.541 1.00 55.50 180 ARG A N 1
ATOM 1335 C CA . ARG A 1 180 ? -20.661 -8.508 8.327 1.00 55.50 180 ARG A CA 1
ATOM 1336 C C . ARG A 1 180 ? -19.363 -7.733 8.567 1.00 55.50 180 ARG A C 1
ATOM 1338 O O . ARG A 1 180 ? -18.884 -7.703 9.698 1.00 55.50 180 ARG A O 1
ATOM 1345 N N . TYR A 1 181 ? -18.821 -7.049 7.556 1.00 60.78 181 TYR A N 1
ATOM 1346 C CA . TYR A 1 181 ? -17.649 -6.182 7.742 1.00 60.78 181 TYR A CA 1
ATOM 1347 C C . TYR A 1 181 ? -17.965 -4.924 8.569 1.00 60.78 181 TYR A C 1
ATOM 1349 O O . TYR A 1 181 ? -17.153 -4.527 9.403 1.00 60.78 181 TYR A O 1
ATOM 1357 N N . ARG A 1 182 ? -19.142 -4.310 8.395 1.00 62.28 182 ARG A N 1
ATOM 1358 C CA . ARG A 1 182 ? -19.593 -3.141 9.170 1.00 62.28 182 ARG A CA 1
ATOM 1359 C C . ARG A 1 182 ? -19.937 -3.486 10.610 1.00 62.28 182 ARG A C 1
ATOM 1361 O O . ARG A 1 182 ? -19.657 -2.669 11.477 1.00 62.28 182 ARG A O 1
ATOM 1368 N N . ALA A 1 183 ? -20.511 -4.654 10.871 1.00 62.31 183 ALA A N 1
ATOM 1369 C CA . ALA A 1 183 ? -20.788 -5.165 12.206 1.00 62.31 183 ALA A CA 1
ATOM 1370 C C . ALA A 1 183 ? -19.472 -5.441 12.932 1.00 62.31 183 ALA A C 1
ATOM 1372 O O . ALA A 1 183 ? -19.244 -4.868 13.993 1.00 62.31 183 ALA A O 1
ATOM 1373 N N . ALA A 1 184 ? -18.545 -6.167 12.295 1.00 65.38 184 ALA A N 1
ATOM 1374 C CA . ALA A 1 184 ? -17.210 -6.396 12.847 1.00 65.38 184 ALA A CA 1
ATOM 1375 C C . ALA A 1 184 ? -16.458 -5.079 13.116 1.00 65.38 184 ALA A C 1
ATOM 1377 O O . ALA A 1 184 ? -15.821 -4.929 14.158 1.00 65.38 184 ALA A O 1
ATOM 1378 N N . PHE A 1 185 ? -16.567 -4.096 12.215 1.00 71.06 185 PHE A N 1
ATOM 1379 C CA . PHE A 1 185 ? -16.009 -2.758 12.423 1.00 71.06 185 PHE A CA 1
ATOM 1380 C C . PHE A 1 185 ? -16.699 -2.016 13.570 1.00 71.06 185 PHE A C 1
ATOM 1382 O O . PHE A 1 185 ? -16.011 -1.464 14.422 1.00 71.06 185 PHE A O 1
ATOM 1389 N N . ARG A 1 186 ? -18.038 -1.994 13.619 1.00 71.00 186 ARG A N 1
ATOM 1390 C CA . ARG A 1 186 ? -18.805 -1.327 14.683 1.00 71.00 186 ARG A CA 1
ATOM 1391 C C . ARG A 1 186 ? -18.475 -1.902 16.047 1.00 71.00 186 ARG A C 1
ATOM 1393 O O . ARG A 1 186 ? -18.286 -1.126 16.974 1.00 71.00 186 ARG A O 1
ATOM 1400 N N . GLU A 1 187 ? -18.402 -3.220 16.164 1.00 74.81 187 GLU A N 1
ATOM 1401 C CA . GLU A 1 187 ? -18.063 -3.909 17.407 1.00 74.81 187 GLU A CA 1
ATOM 1402 C C . GLU A 1 187 ? -16.634 -3.583 17.839 1.00 74.81 187 GLU A C 1
ATOM 1404 O O . GLU A 1 187 ? -16.430 -3.078 18.942 1.00 74.81 187 GLU A O 1
ATOM 1409 N N . ALA A 1 188 ? -15.654 -3.747 16.943 1.00 78.56 188 ALA A N 1
ATOM 1410 C CA . ALA A 1 188 ? -14.259 -3.425 17.239 1.00 78.56 188 ALA A CA 1
ATOM 1411 C C . ALA A 1 188 ? -14.061 -1.936 17.582 1.00 78.56 188 ALA A C 1
ATOM 1413 O O . ALA A 1 188 ? -13.271 -1.591 18.462 1.00 78.56 188 ALA A O 1
ATOM 1414 N N . PHE A 1 189 ? -14.795 -1.041 16.919 1.00 78.62 189 PHE A N 1
ATOM 1415 C CA . PHE A 1 189 ? -14.780 0.393 17.198 1.00 78.62 189 PHE A CA 1
ATOM 1416 C C . PHE A 1 189 ? -15.453 0.724 18.534 1.00 78.62 189 PHE A C 1
ATOM 1418 O O . PHE A 1 189 ? -14.927 1.523 19.308 1.00 78.62 189 PHE A O 1
ATOM 1425 N N . ALA A 1 190 ? -16.602 0.114 18.836 1.00 77.81 190 ALA A N 1
ATOM 1426 C CA . ALA A 1 190 ? -17.306 0.310 20.099 1.00 77.81 190 ALA A CA 1
ATOM 1427 C C . ALA A 1 190 ? -16.449 -0.154 21.282 1.00 77.81 190 ALA A C 1
ATOM 1429 O O . ALA A 1 190 ? -16.331 0.571 22.269 1.00 77.81 190 ALA A O 1
ATOM 1430 N N . GLU A 1 191 ? -15.786 -1.302 21.159 1.00 84.81 191 GLU A N 1
ATOM 1431 C CA . GLU A 1 191 ? -14.822 -1.790 22.145 1.00 84.81 191 GLU A CA 1
ATOM 1432 C C . GLU A 1 191 ? -13.623 -0.852 22.277 1.00 84.81 191 GLU A C 1
ATOM 1434 O O . GLU A 1 191 ? -13.260 -0.466 23.388 1.00 84.81 191 GLU A O 1
ATOM 1439 N N . ALA A 1 192 ? -13.053 -0.390 21.161 1.00 86.94 192 ALA A N 1
ATOM 1440 C CA . ALA A 1 192 ? -11.974 0.593 21.189 1.00 86.94 192 ALA A CA 1
ATOM 1441 C C . ALA A 1 192 ? -12.383 1.866 21.951 1.00 86.94 192 ALA A C 1
ATOM 1443 O O . ALA A 1 192 ? -11.620 2.354 22.786 1.00 86.94 192 ALA A O 1
ATOM 1444 N N . VAL A 1 193 ? -13.603 2.367 21.737 1.00 83.00 193 VAL A N 1
ATOM 1445 C CA . VAL A 1 193 ? -14.144 3.523 22.465 1.00 83.00 193 VAL A CA 1
ATOM 1446 C C . VAL A 1 193 ? -14.380 3.211 23.944 1.00 83.00 193 VAL A C 1
ATOM 1448 O O . VAL A 1 193 ? -14.126 4.076 24.779 1.00 83.00 193 VAL A O 1
ATOM 1451 N N . GLN A 1 194 ? -14.829 2.006 24.305 1.00 86.38 194 GLN A N 1
ATOM 1452 C CA . GLN A 1 194 ? -15.026 1.615 25.710 1.00 86.38 194 GLN A CA 1
ATOM 1453 C C . GLN A 1 194 ? -13.726 1.610 26.513 1.00 86.38 194 GLN A C 1
ATOM 1455 O O . GLN A 1 194 ? -13.756 1.829 27.721 1.00 86.38 194 GLN A O 1
ATOM 1460 N N . THR A 1 195 ? -12.590 1.411 25.847 1.00 87.06 195 THR A N 1
ATOM 1461 C CA . THR A 1 195 ? -11.284 1.429 26.509 1.00 87.06 195 THR A CA 1
ATOM 1462 C C . THR A 1 195 ? -10.696 2.818 26.752 1.00 87.06 195 THR A C 1
ATOM 1464 O O . THR A 1 195 ? -9.643 2.924 27.380 1.00 87.06 195 THR A O 1
ATOM 1467 N N . LEU A 1 196 ? -11.346 3.869 26.250 1.00 86.44 196 LEU A N 1
ATOM 1468 C CA . LEU A 1 196 ? -10.957 5.251 26.507 1.00 86.44 196 LEU A CA 1
ATOM 1469 C C . LEU A 1 196 ? -11.403 5.699 27.898 1.00 86.44 196 LEU A C 1
ATOM 1471 O O . LEU A 1 196 ? -12.474 5.324 28.391 1.00 86.44 196 LEU A O 1
ATOM 1475 N N . GLU A 1 197 ? -10.630 6.599 28.494 1.00 86.06 197 GLU A N 1
ATOM 1476 C CA . GLU A 1 197 ? -10.995 7.207 29.766 1.00 86.06 197 GLU A CA 1
ATOM 1477 C C . GLU A 1 197 ? -12.279 8.044 29.639 1.00 86.06 197 GLU A C 1
ATOM 1479 O O . GLU A 1 197 ? -12.662 8.525 28.566 1.00 86.06 197 GLU A O 1
ATOM 1484 N N . ALA A 1 198 ? -12.981 8.252 30.758 1.00 84.31 198 ALA A N 1
ATOM 1485 C CA . ALA A 1 198 ? -14.225 9.028 30.775 1.00 84.31 198 ALA A CA 1
ATOM 1486 C C . ALA A 1 198 ? -14.042 10.445 30.196 1.00 84.31 198 ALA A C 1
ATOM 1488 O O . ALA A 1 198 ? -14.911 10.944 29.475 1.00 84.31 198 ALA A O 1
ATOM 1489 N N . HIS A 1 199 ? -12.890 11.062 30.469 1.00 82.75 199 HIS A N 1
ATOM 1490 C CA . HIS A 1 199 ? -12.531 12.374 29.945 1.00 82.75 199 HIS A CA 1
ATOM 1491 C C . HIS A 1 199 ? -12.388 12.367 28.413 1.00 82.75 199 HIS A C 1
ATOM 1493 O O . HIS A 1 199 ? -13.005 13.188 27.733 1.00 82.75 199 HIS A O 1
ATOM 1499 N N . GLU A 1 200 ? -11.652 11.401 27.862 1.00 85.25 200 GLU A N 1
ATOM 1500 C CA . GLU A 1 200 ? -11.419 11.244 26.421 1.00 85.25 200 GLU A CA 1
ATOM 1501 C C . GLU A 1 200 ? -12.724 10.996 25.652 1.00 85.25 200 GLU A C 1
ATOM 1503 O O . GLU A 1 200 ? -12.983 11.625 24.622 1.00 85.25 200 GLU A O 1
ATOM 1508 N N . ARG A 1 201 ? -13.606 10.140 26.191 1.00 84.81 201 ARG A N 1
ATOM 1509 C CA . ARG A 1 201 ? -14.935 9.893 25.608 1.00 84.81 201 ARG A CA 1
ATOM 1510 C C . ARG A 1 201 ? -15.800 11.148 25.596 1.00 84.81 201 ARG A C 1
ATOM 1512 O O . ARG A 1 201 ? -16.488 11.412 24.608 1.00 84.81 201 ARG A O 1
ATOM 1519 N N . ASN A 1 202 ? -15.774 11.939 26.670 1.00 82.56 202 ASN A N 1
ATOM 1520 C CA . ASN A 1 202 ? -16.548 13.177 26.719 1.00 82.56 202 ASN A CA 1
ATOM 1521 C C . ASN A 1 202 ? -16.010 14.225 25.733 1.00 82.56 202 ASN A C 1
ATOM 1523 O O . ASN A 1 202 ? -16.809 14.921 25.105 1.00 82.56 202 ASN A O 1
ATOM 1527 N N . LEU A 1 203 ? -14.689 14.282 25.535 1.00 80.62 203 LEU A N 1
ATOM 1528 C CA . LEU A 1 203 ? -14.058 15.163 24.552 1.00 80.62 203 LEU A CA 1
ATOM 1529 C C . LEU A 1 203 ? -14.517 14.832 23.122 1.00 80.62 203 LEU A C 1
ATOM 1531 O O . LEU A 1 203 ? -14.945 15.724 22.386 1.00 80.62 203 LEU A O 1
ATOM 1535 N N . LEU A 1 204 ? -14.531 13.544 22.757 1.00 79.31 204 LEU A N 1
ATOM 1536 C CA . LEU A 1 204 ? -15.076 13.081 21.474 1.00 79.31 204 LEU A CA 1
ATOM 1537 C C . LEU A 1 204 ? -16.555 13.435 21.320 1.00 79.31 204 LEU A C 1
ATOM 1539 O O . LEU A 1 204 ? -16.974 13.915 20.266 1.00 79.31 204 LEU A O 1
ATOM 1543 N N . ARG A 1 205 ? -17.352 13.220 22.374 1.00 79.00 205 ARG A N 1
ATOM 1544 C CA . ARG A 1 205 ? -18.791 13.496 22.361 1.00 79.00 205 ARG A CA 1
ATOM 1545 C C . ARG A 1 205 ? -19.080 14.976 22.139 1.00 79.00 205 ARG A C 1
ATOM 1547 O O . ARG A 1 205 ? -19.952 15.325 21.347 1.00 79.00 205 ARG A O 1
ATOM 1554 N N . LEU A 1 206 ? -18.359 15.852 22.829 1.00 75.00 206 LEU A N 1
ATOM 1555 C CA . LEU A 1 206 ? -18.552 17.287 22.682 1.00 75.00 206 LEU A CA 1
ATOM 1556 C C . LEU A 1 206 ? -18.128 17.768 21.290 1.00 75.00 206 LEU A C 1
ATOM 1558 O O . LEU A 1 206 ? -18.880 18.499 20.649 1.00 75.00 206 LEU A O 1
ATOM 1562 N N . HIS A 1 207 ? -16.978 17.313 20.791 1.00 76.25 207 HIS A N 1
ATOM 1563 C CA . HIS A 1 207 ? -16.471 17.774 19.504 1.00 76.25 207 HIS A CA 1
ATOM 1564 C C . HIS A 1 207 ? -17.238 17.188 18.306 1.00 76.25 207 HIS A C 1
ATOM 1566 O O . HIS A 1 207 ? -17.723 17.926 17.451 1.00 76.25 207 HIS A O 1
ATOM 1572 N N . PHE A 1 208 ? -17.393 15.863 18.237 1.00 70.19 208 PHE A N 1
ATOM 1573 C CA . PHE A 1 208 ? -17.922 15.198 17.042 1.00 70.19 208 PHE A CA 1
ATOM 1574 C C . PHE A 1 208 ? -19.449 15.086 17.023 1.00 70.19 208 PHE A C 1
ATOM 1576 O O . PHE A 1 208 ? -20.036 15.264 15.951 1.00 70.19 208 PHE A O 1
ATOM 1583 N N . LEU A 1 209 ? -20.088 14.836 18.178 1.00 64.25 209 LEU A N 1
ATOM 1584 C CA . LEU A 1 209 ? -21.550 14.692 18.268 1.00 64.25 209 LEU A CA 1
ATOM 1585 C C . LEU A 1 209 ? -22.238 16.036 18.517 1.00 64.25 209 LEU A C 1
ATOM 1587 O O . LEU A 1 209 ? -23.249 16.328 17.890 1.00 64.25 209 LEU A O 1
ATOM 1591 N N . ARG A 1 210 ? -21.696 16.862 19.418 1.00 68.06 210 ARG A N 1
ATOM 1592 C CA . ARG A 1 210 ? -22.304 18.155 19.787 1.00 68.06 210 ARG A CA 1
ATOM 1593 C C . ARG A 1 210 ? -21.732 19.353 19.031 1.00 68.06 210 ARG A C 1
ATOM 1595 O O . ARG A 1 210 ? -22.170 20.470 19.278 1.00 68.06 210 ARG A O 1
ATOM 1602 N N . LYS A 1 211 ? -20.776 19.125 18.122 1.00 77.56 211 LYS A N 1
ATOM 1603 C CA . LYS A 1 211 ? -20.151 20.154 17.269 1.00 77.56 211 LYS A CA 1
ATOM 1604 C C . LYS A 1 211 ? -19.574 21.338 18.055 1.00 77.56 211 LYS A C 1
ATOM 1606 O O . LYS A 1 211 ? -19.488 22.446 17.535 1.00 77.56 211 LYS A O 1
ATOM 1611 N N . VAL A 1 212 ? -19.155 21.107 19.302 1.00 76.69 212 VAL A N 1
ATOM 1612 C CA . VAL A 1 212 ? -18.489 22.133 20.108 1.00 76.69 212 VAL A CA 1
ATOM 1613 C C . VAL A 1 212 ? -17.122 22.420 19.488 1.00 76.69 212 VAL A C 1
ATOM 1615 O O . VAL A 1 212 ? -16.353 21.499 19.179 1.00 76.69 212 VAL A O 1
ATOM 1618 N N . THR A 1 213 ? -16.832 23.703 19.281 1.00 82.94 213 THR A N 1
ATOM 1619 C CA . THR A 1 213 ? -15.584 24.151 18.659 1.00 82.94 213 THR A CA 1
ATOM 1620 C C . THR A 1 213 ? -14.383 23.865 19.558 1.00 82.94 213 THR A C 1
ATOM 1622 O O . THR A 1 213 ? -14.509 23.735 20.777 1.00 82.94 213 THR A O 1
ATOM 1625 N N . LEU A 1 214 ? -13.195 23.767 18.961 1.00 74.75 214 LEU A N 1
ATOM 1626 C CA . LEU A 1 214 ? -11.955 23.515 19.703 1.00 74.75 214 LEU A CA 1
ATOM 1627 C C . LEU A 1 214 ? -11.650 24.653 20.682 1.00 74.75 214 LEU A C 1
ATOM 1629 O O . LEU A 1 214 ? -11.140 24.410 21.771 1.00 74.75 214 LEU A O 1
ATOM 1633 N N . GLU A 1 215 ? -12.002 25.879 20.303 1.00 83.38 215 GLU A N 1
ATOM 1634 C CA . GLU A 1 215 ? -11.876 27.091 21.108 1.00 83.38 215 GLU A CA 1
ATOM 1635 C C . GLU A 1 215 ? -12.792 27.023 22.332 1.00 83.38 215 GLU A C 1
ATOM 1637 O O . GLU A 1 215 ? -12.347 27.279 23.450 1.00 83.38 215 GLU A O 1
ATOM 1642 N N . LYS A 1 216 ? -14.047 26.587 22.153 1.00 76.56 216 LYS A N 1
ATOM 1643 C CA . LYS A 1 216 ? -14.982 26.448 23.271 1.00 76.56 216 LYS A CA 1
ATOM 1644 C C . LYS A 1 216 ? -14.636 25.263 24.169 1.00 76.56 216 LYS A C 1
ATOM 1646 O O . LYS A 1 216 ? -14.814 25.348 25.378 1.00 76.56 216 LYS A O 1
ATOM 1651 N N . LEU A 1 217 ? -14.093 24.180 23.612 1.00 85.12 217 LEU A N 1
ATOM 1652 C CA . LEU A 1 217 ? -13.570 23.064 24.407 1.00 85.12 217 LEU A CA 1
ATOM 1653 C C . LEU A 1 217 ? -12.376 23.494 25.256 1.00 85.12 217 LEU A C 1
ATOM 1655 O O . LEU A 1 217 ? -12.321 23.168 26.437 1.00 85.12 217 LEU A O 1
ATOM 1659 N N . ALA A 1 218 ? -11.453 24.252 24.671 1.00 87.06 218 ALA A N 1
ATOM 1660 C CA . ALA A 1 218 ? -10.308 24.810 25.377 1.00 87.06 218 ALA A CA 1
ATOM 1661 C C . ALA A 1 218 ? -10.753 25.676 26.568 1.00 87.06 218 ALA A C 1
ATOM 1663 O O . ALA A 1 218 ? -10.276 25.478 27.682 1.00 87.06 218 ALA A O 1
ATOM 1664 N N . GLU A 1 219 ? -11.746 26.546 26.356 1.00 90.31 219 GLU A N 1
ATOM 1665 C CA . GLU A 1 219 ? -12.360 27.364 27.407 1.00 90.31 219 GLU A CA 1
ATOM 1666 C C . GLU A 1 219 ? -13.041 26.509 28.494 1.00 90.31 219 GLU A C 1
ATOM 1668 O O . GLU A 1 219 ? -12.779 26.698 29.678 1.00 90.31 219 GLU A O 1
ATOM 1673 N N . MET A 1 220 ? -13.864 25.525 28.109 1.00 89.12 220 MET A N 1
ATOM 1674 C CA . MET A 1 220 ? -14.591 24.651 29.044 1.00 89.12 220 MET A CA 1
ATOM 1675 C C . MET A 1 220 ? -13.671 23.826 29.948 1.00 89.12 220 MET A C 1
ATOM 1677 O O . MET A 1 220 ? -14.018 23.561 31.097 1.00 89.12 220 MET A O 1
ATOM 1681 N N . TYR A 1 221 ? -12.531 23.383 29.420 1.00 87.44 221 TYR A N 1
ATOM 1682 C CA . TYR A 1 221 ? -11.562 22.566 30.148 1.00 87.44 221 TYR A CA 1
ATOM 1683 C C . TYR A 1 221 ? -10.422 23.389 30.771 1.00 87.44 221 TYR A C 1
ATOM 1685 O O . TYR A 1 221 ? -9.563 22.809 31.430 1.00 87.44 221 TYR A O 1
ATOM 1693 N N . GLY A 1 222 ? -10.399 24.715 30.583 1.00 91.44 222 GLY A N 1
ATOM 1694 C CA . GLY A 1 222 ? -9.365 25.598 31.132 1.00 91.44 222 GLY A CA 1
ATOM 1695 C C . GLY A 1 222 ? -7.964 25.348 30.560 1.00 91.44 222 GLY A C 1
ATOM 1696 O O . GLY A 1 222 ? -6.971 25.523 31.262 1.00 91.44 222 GLY A O 1
ATOM 1697 N N . VAL A 1 223 ? -7.867 24.907 29.302 1.00 93.38 223 VAL A N 1
ATOM 1698 C CA . VAL A 1 223 ? -6.599 24.559 28.633 1.00 93.38 223 VAL A CA 1
ATOM 1699 C C . VAL A 1 223 ? -6.417 25.341 27.334 1.00 93.38 223 VAL A C 1
ATOM 1701 O O . VAL A 1 223 ? -7.358 25.906 26.790 1.00 93.38 223 VAL A O 1
ATOM 1704 N N . HIS A 1 224 ? -5.207 25.345 26.773 1.00 92.50 224 HIS A N 1
ATOM 1705 C CA . HIS A 1 224 ? -4.981 25.914 25.443 1.00 92.50 224 HIS A CA 1
ATOM 1706 C C . HIS A 1 224 ? -5.596 25.051 24.331 1.00 92.50 224 HIS A C 1
ATOM 1708 O O . HIS A 1 224 ? -5.558 23.821 24.378 1.00 92.50 224 HIS A O 1
ATOM 1714 N N . ARG A 1 225 ? -6.055 25.698 23.251 1.00 88.44 225 ARG A N 1
ATOM 1715 C CA . ARG A 1 225 ? -6.558 25.041 22.028 1.00 88.44 225 ARG A CA 1
ATOM 1716 C C . ARG A 1 225 ? -5.612 23.962 21.494 1.00 88.44 225 ARG A C 1
ATOM 1718 O O . ARG A 1 225 ? -6.060 22.888 21.103 1.00 88.44 225 ARG A O 1
ATOM 1725 N N . ALA A 1 226 ? -4.304 24.224 21.505 1.00 83.50 226 ALA A N 1
ATOM 1726 C CA . ALA A 1 226 ? -3.293 23.263 21.064 1.00 83.50 226 ALA A CA 1
ATOM 1727 C C . ALA A 1 226 ? -3.305 21.966 21.899 1.00 83.50 226 ALA A C 1
ATOM 1729 O O . ALA A 1 226 ? -3.120 20.880 21.351 1.00 83.50 226 ALA A O 1
ATOM 1730 N N . THR A 1 227 ? -3.590 22.062 23.202 1.00 84.19 227 THR A N 1
ATOM 1731 C CA . THR A 1 227 ? -3.727 20.906 24.098 1.00 84.19 227 THR A CA 1
ATOM 1732 C C . THR A 1 227 ? -4.924 20.046 23.705 1.00 84.19 227 THR A C 1
ATOM 1734 O O . THR A 1 227 ? -4.770 18.834 23.577 1.00 84.19 227 THR A O 1
ATOM 1737 N N . VAL A 1 228 ? -6.076 20.663 23.419 1.00 83.56 228 VAL A N 1
ATOM 1738 C CA . VAL A 1 228 ? -7.292 19.960 22.966 1.00 83.56 228 VAL A CA 1
ATOM 1739 C C . VAL A 1 228 ? -7.065 19.255 21.627 1.00 83.56 228 VAL A C 1
ATOM 1741 O O . VAL A 1 228 ? -7.445 18.097 21.466 1.00 83.56 228 VAL A O 1
ATOM 1744 N N . VAL A 1 229 ? -6.402 19.921 20.675 1.00 80.06 229 VAL A N 1
ATOM 1745 C CA . VAL A 1 229 ? -6.049 19.328 19.372 1.00 80.06 229 VAL A CA 1
ATOM 1746 C C . VAL A 1 229 ? -5.149 18.107 19.554 1.00 80.06 229 VAL A C 1
ATOM 1748 O O . VAL A 1 229 ? -5.429 17.050 18.989 1.00 80.06 229 VAL A O 1
ATOM 1751 N N . ARG A 1 230 ? -4.098 18.223 20.375 1.00 81.94 230 ARG A N 1
ATOM 1752 C CA . ARG A 1 230 ? -3.182 17.113 20.660 1.00 81.94 230 ARG A CA 1
ATOM 1753 C C . ARG A 1 230 ? -3.899 15.946 21.339 1.00 81.94 230 ARG A C 1
ATOM 1755 O O . ARG A 1 230 ? -3.674 14.800 20.965 1.00 81.94 230 ARG A O 1
ATOM 1762 N N . GLN A 1 231 ? -4.778 16.228 22.300 1.00 81.69 231 GLN A N 1
ATOM 1763 C CA . GLN A 1 231 ? -5.579 15.206 22.976 1.00 81.69 231 G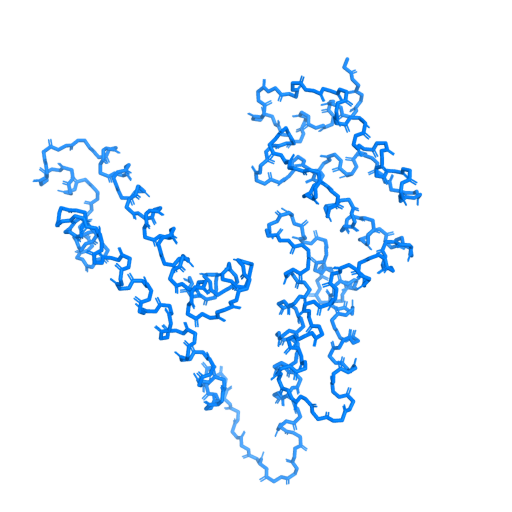LN A CA 1
ATOM 1764 C C . GLN A 1 231 ? -6.522 14.492 22.000 1.00 81.69 231 GLN A C 1
ATOM 1766 O O . GLN A 1 231 ? -6.546 13.267 21.971 1.00 81.69 231 GLN A O 1
ATOM 1771 N N . LEU A 1 232 ? -7.231 15.219 21.132 1.00 79.56 232 LEU A N 1
ATOM 1772 C CA . LEU A 1 232 ? -8.090 14.612 20.108 1.00 79.56 232 LEU A CA 1
ATOM 1773 C C . LEU A 1 232 ? -7.302 13.756 19.107 1.00 79.56 232 LEU A C 1
ATOM 1775 O O . LEU A 1 232 ? -7.775 12.688 18.715 1.00 79.56 232 LEU A O 1
ATOM 1779 N N . ALA A 1 233 ? -6.107 14.197 18.707 1.00 75.94 233 ALA A N 1
ATOM 1780 C CA . ALA A 1 233 ? -5.226 13.421 17.840 1.00 75.94 233 ALA A CA 1
ATOM 1781 C C . ALA A 1 233 ? -4.770 12.117 18.519 1.00 75.94 233 ALA A C 1
ATOM 1783 O O . ALA A 1 233 ? -4.851 11.050 17.911 1.00 75.94 233 ALA A O 1
ATOM 1784 N N . GLN A 1 234 ? -4.373 12.188 19.793 1.00 79.25 234 GLN A N 1
ATOM 1785 C CA . GLN A 1 234 ? -3.970 11.019 20.577 1.00 79.25 234 GLN A CA 1
ATOM 1786 C C . GLN A 1 234 ? -5.121 10.021 20.742 1.00 79.25 234 GLN A C 1
ATOM 1788 O O . GLN A 1 234 ? -4.951 8.824 20.513 1.00 79.25 234 GLN A O 1
ATOM 1793 N N . VAL A 1 235 ? -6.313 10.514 21.080 1.00 81.75 235 VAL A N 1
ATOM 1794 C CA . VAL A 1 235 ? -7.514 9.686 21.227 1.00 81.75 235 VAL A CA 1
ATOM 1795 C C . VAL A 1 235 ? -7.870 9.008 19.901 1.00 81.75 235 VAL A C 1
ATOM 1797 O O . VAL A 1 235 ? -8.147 7.809 19.880 1.00 81.75 235 VAL A O 1
ATOM 1800 N N . ARG A 1 236 ? -7.794 9.730 18.773 1.00 79.00 236 ARG A N 1
ATOM 1801 C CA . ARG A 1 236 ? -8.013 9.157 17.435 1.00 79.00 236 ARG A CA 1
ATOM 1802 C C . ARG A 1 236 ? -7.018 8.036 17.124 1.00 79.00 236 ARG A C 1
ATOM 1804 O O . ARG A 1 236 ? -7.445 6.975 16.677 1.00 79.00 236 ARG A O 1
ATOM 1811 N N . ALA A 1 237 ? -5.730 8.243 17.396 1.00 77.50 237 ALA A N 1
ATOM 1812 C CA . ALA A 1 237 ? -4.700 7.228 17.177 1.00 77.50 237 ALA A CA 1
ATOM 1813 C C . ALA A 1 237 ? -4.939 5.968 18.032 1.00 77.50 237 ALA A C 1
ATOM 1815 O O . ALA A 1 237 ? -4.791 4.844 17.547 1.00 77.50 237 ALA A O 1
ATOM 1816 N N . THR A 1 238 ? -5.370 6.140 19.286 1.00 82.62 238 THR A N 1
ATOM 1817 C CA . THR A 1 238 ? -5.725 5.025 20.177 1.00 82.62 238 THR A CA 1
ATOM 1818 C C . THR A 1 238 ? -6.915 4.229 19.643 1.00 82.62 238 THR A C 1
ATOM 1820 O O . THR A 1 238 ? -6.841 2.999 19.586 1.00 82.62 238 THR A O 1
ATOM 1823 N N . ILE A 1 239 ? -7.987 4.905 19.215 1.00 83.12 239 ILE A N 1
ATOM 1824 C CA . ILE A 1 239 ? -9.164 4.245 18.631 1.00 83.12 239 ILE A CA 1
ATOM 1825 C C . ILE A 1 239 ? -8.775 3.475 17.372 1.00 83.12 239 ILE A C 1
ATOM 1827 O O . ILE A 1 239 ? -9.146 2.312 17.237 1.00 83.12 239 ILE A O 1
ATOM 1831 N N . GLU A 1 240 ? -8.008 4.086 16.468 1.00 76.81 240 GLU A N 1
ATOM 1832 C CA . GLU A 1 240 ? -7.585 3.450 15.219 1.00 76.81 240 GLU A CA 1
ATOM 1833 C C . GLU A 1 240 ? -6.759 2.185 15.482 1.00 76.81 240 GLU A C 1
ATOM 1835 O O . GLU A 1 240 ? -7.053 1.120 14.934 1.00 76.81 240 GLU A O 1
ATOM 1840 N N . LYS A 1 241 ? -5.771 2.273 16.381 1.00 83.06 241 LYS A N 1
ATOM 1841 C CA . LYS A 1 241 ? -4.923 1.138 16.764 1.00 83.06 241 LYS A CA 1
ATOM 1842 C C . LYS A 1 241 ? -5.739 -0.021 17.340 1.00 83.06 241 LYS A C 1
ATOM 1844 O O . LYS A 1 241 ? -5.493 -1.172 16.983 1.00 83.06 241 LYS A O 1
ATOM 1849 N N . ARG A 1 242 ? -6.694 0.268 18.229 1.00 84.69 242 ARG A N 1
ATOM 1850 C CA . ARG A 1 242 ? -7.504 -0.761 18.903 1.00 84.69 242 ARG A CA 1
ATOM 1851 C C . ARG A 1 242 ? -8.581 -1.348 17.994 1.00 84.69 242 ARG A C 1
ATOM 1853 O O . ARG A 1 242 ? -8.733 -2.563 17.966 1.00 84.69 242 ARG A O 1
ATOM 1860 N N . THR A 1 243 ? -9.242 -0.518 17.187 1.00 79.38 243 THR A N 1
ATOM 1861 C CA . THR A 1 243 ? -10.221 -0.972 16.182 1.00 79.38 243 THR A CA 1
ATOM 1862 C C . THR A 1 243 ? -9.557 -1.925 15.192 1.00 79.38 243 THR A C 1
ATOM 1864 O O . THR A 1 243 ? -10.082 -2.996 14.905 1.00 79.38 243 THR A O 1
ATOM 1867 N N . ARG A 1 244 ? -8.343 -1.589 14.736 1.00 77.69 244 ARG A N 1
ATOM 1868 C CA . ARG A 1 244 ? -7.536 -2.470 13.889 1.00 77.69 244 ARG A CA 1
ATOM 1869 C C . ARG A 1 244 ? -7.257 -3.813 14.557 1.00 77.69 244 ARG A C 1
ATOM 1871 O O . ARG A 1 244 ? -7.452 -4.838 13.919 1.00 77.69 244 ARG A O 1
ATOM 1878 N N . ALA A 1 245 ? -6.800 -3.815 15.809 1.00 78.69 245 ALA A N 1
ATOM 1879 C CA . ALA A 1 245 ? -6.521 -5.055 16.534 1.00 78.69 245 ALA A CA 1
ATOM 1880 C C . ALA A 1 245 ? -7.777 -5.938 16.657 1.00 78.69 245 ALA A C 1
ATOM 1882 O O . ALA A 1 245 ? -7.716 -7.123 16.340 1.00 78.69 245 ALA A O 1
ATOM 1883 N N . GLY A 1 246 ? -8.925 -5.345 17.002 1.00 77.00 246 GLY A N 1
ATOM 1884 C CA . GLY A 1 246 ? -10.196 -6.067 17.104 1.00 77.00 246 GLY A CA 1
ATOM 1885 C C . GLY A 1 246 ? -10.711 -6.613 15.767 1.00 77.00 246 GLY A C 1
ATOM 1886 O O . GLY A 1 246 ? -11.377 -7.648 15.748 1.00 77.00 246 GLY A O 1
ATOM 1887 N N . LEU A 1 247 ? -10.386 -5.958 14.649 1.00 71.50 247 LEU A N 1
ATOM 1888 C CA . LEU A 1 247 ? -10.694 -6.450 13.304 1.00 71.50 247 LEU A CA 1
ATOM 1889 C C . LEU A 1 247 ? -9.796 -7.622 12.881 1.00 71.50 247 LEU A C 1
ATOM 1891 O O . LEU A 1 247 ? -10.299 -8.532 12.225 1.00 71.50 247 LEU A O 1
ATOM 1895 N N . VAL A 1 248 ? -8.511 -7.636 13.275 1.00 67.81 248 VAL A N 1
ATOM 1896 C CA . VAL A 1 248 ? -7.593 -8.771 13.011 1.00 67.81 248 VAL A CA 1
ATOM 1897 C C . VAL A 1 248 ? -8.157 -10.038 13.632 1.00 67.81 248 VAL A C 1
ATOM 1899 O O . VAL A 1 248 ? -8.282 -11.061 12.965 1.00 67.81 248 VAL A O 1
ATOM 1902 N N . GLU A 1 249 ? -8.527 -9.942 14.904 1.00 69.69 249 GLU A N 1
ATOM 1903 C CA . GLU A 1 249 ? -9.009 -11.068 15.695 1.00 69.69 249 GLU A CA 1
ATOM 1904 C C . GLU A 1 249 ? -10.330 -11.636 15.154 1.00 69.69 249 GLU A C 1
ATOM 1906 O O . GLU A 1 249 ? -10.487 -12.849 15.045 1.00 69.69 249 GLU A O 1
ATOM 1911 N N . ARG A 1 250 ? -11.263 -10.767 14.743 1.00 63.66 250 ARG A N 1
ATOM 1912 C CA . ARG A 1 250 ? -12.608 -11.169 14.290 1.00 63.66 250 ARG A CA 1
ATOM 1913 C C . ARG A 1 250 ? -12.666 -11.688 12.865 1.00 63.66 250 ARG A C 1
ATOM 1915 O O . ARG A 1 250 ? -13.507 -12.527 12.550 1.00 63.66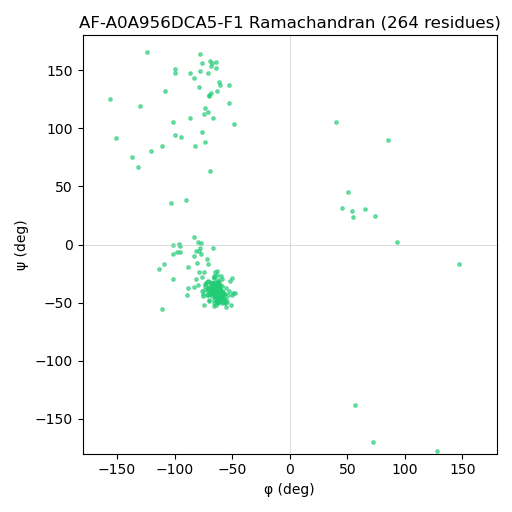 250 ARG A O 1
ATOM 1922 N N . LEU A 1 251 ? -11.840 -11.135 11.982 1.00 59.84 251 LEU A N 1
ATOM 1923 C CA . LEU A 1 251 ? -11.918 -11.439 10.557 1.00 59.84 251 LEU A CA 1
ATOM 1924 C C . LEU A 1 251 ? -10.901 -12.496 10.124 1.00 59.84 251 LEU A C 1
ATOM 1926 O O . LEU A 1 251 ? -10.958 -12.906 8.967 1.00 59.84 251 LEU A O 1
ATOM 1930 N N . ALA A 1 252 ? -9.995 -12.928 11.019 1.00 50.47 252 ALA A N 1
ATOM 1931 C CA . ALA A 1 252 ? -8.847 -13.787 10.693 1.00 50.47 252 ALA A CA 1
ATOM 1932 C C . ALA A 1 252 ? -8.110 -13.301 9.427 1.00 50.47 252 ALA A C 1
ATOM 1934 O O . ALA A 1 252 ? -7.592 -14.084 8.632 1.00 50.47 252 ALA A O 1
ATOM 1935 N N . ALA A 1 253 ? -8.145 -11.985 9.227 1.00 51.16 253 ALA A N 1
ATOM 1936 C CA . ALA A 1 253 ? -7.752 -11.308 8.011 1.00 51.16 253 ALA A CA 1
ATOM 1937 C C . ALA A 1 253 ? -6.348 -10.744 8.189 1.00 51.16 253 ALA A C 1
ATOM 1939 O O . ALA A 1 253 ? -5.959 -10.328 9.286 1.00 51.16 253 ALA A O 1
ATOM 1940 N N . ASP A 1 254 ? -5.585 -10.708 7.103 1.00 45.72 254 ASP A N 1
ATOM 1941 C CA . ASP A 1 254 ? -4.244 -10.137 7.144 1.00 45.72 254 ASP A CA 1
ATOM 1942 C C . ASP A 1 254 ? -4.328 -8.631 7.468 1.00 45.72 254 ASP A C 1
ATOM 1944 O O . ASP A 1 254 ? -5.300 -7.945 7.132 1.00 45.72 254 ASP A O 1
ATOM 1948 N N . ARG A 1 255 ? -3.286 -8.076 8.099 1.00 45.81 255 ARG A N 1
ATOM 1949 C CA . ARG A 1 255 ? -3.198 -6.674 8.556 1.00 45.81 255 ARG A CA 1
ATOM 1950 C C . ARG A 1 255 ? -3.572 -5.668 7.458 1.00 45.81 255 ARG A C 1
ATOM 1952 O O . ARG A 1 255 ? -4.105 -4.601 7.752 1.00 45.81 255 ARG A O 1
ATOM 1959 N N . ARG A 1 256 ? -3.326 -6.065 6.208 1.00 47.12 256 ARG A N 1
ATOM 1960 C CA . ARG A 1 256 ? -3.541 -5.335 4.955 1.00 47.12 256 ARG A CA 1
ATOM 1961 C C . ARG A 1 256 ? -4.988 -5.387 4.439 1.00 47.12 256 ARG A C 1
ATOM 1963 O O . ARG A 1 256 ? -5.445 -4.444 3.801 1.00 47.12 256 ARG A O 1
ATOM 1970 N N . GLU A 1 257 ? -5.736 -6.454 4.721 1.00 48.28 257 GLU A N 1
ATOM 1971 C CA . GLU A 1 257 ? -7.186 -6.489 4.459 1.00 48.28 257 GLU A CA 1
ATOM 1972 C C . GLU A 1 257 ? -7.924 -5.529 5.383 1.00 48.28 257 GLU A C 1
ATOM 1974 O O . GLU A 1 257 ? -8.874 -4.867 4.978 1.00 48.28 257 GLU A O 1
ATOM 1979 N N . ILE A 1 258 ? -7.430 -5.403 6.610 1.00 54.44 258 ILE A N 1
ATOM 1980 C CA . ILE A 1 258 ? -7.983 -4.501 7.614 1.00 54.44 258 ILE A CA 1
ATOM 1981 C C . ILE A 1 258 ? -7.711 -3.054 7.233 1.00 54.44 258 ILE A C 1
ATOM 1983 O O . ILE A 1 258 ? -8.601 -2.233 7.397 1.00 54.44 258 ILE A O 1
ATOM 1987 N N . ASP A 1 259 ? -6.548 -2.738 6.655 1.00 53.09 259 ASP A N 1
ATOM 1988 C CA . ASP A 1 259 ? -6.305 -1.420 6.051 1.00 53.09 259 ASP A CA 1
ATOM 1989 C C . ASP A 1 259 ? -7.357 -1.077 4.996 1.00 53.09 259 ASP A C 1
ATOM 1991 O O . ASP A 1 259 ? -7.957 -0.004 5.040 1.00 53.09 259 ASP A O 1
ATOM 1995 N N . SER A 1 260 ? -7.653 -2.018 4.099 1.00 48.28 260 SER A N 1
ATOM 1996 C CA . SER A 1 260 ? -8.653 -1.802 3.055 1.00 48.28 260 SER A CA 1
ATOM 1997 C C . SER A 1 260 ? -10.078 -1.683 3.610 1.00 48.28 260 SER A C 1
ATOM 1999 O O . SER A 1 260 ? -10.848 -0.853 3.129 1.00 48.28 260 SER A O 1
ATOM 2001 N N . VAL A 1 261 ? -10.432 -2.451 4.648 1.00 53.69 261 VAL A N 1
ATOM 2002 C CA . VAL A 1 261 ? -11.719 -2.321 5.357 1.00 53.69 261 VAL A CA 1
ATOM 2003 C C . VAL A 1 261 ? -11.811 -0.973 6.081 1.00 53.69 261 VAL A C 1
ATOM 2005 O O . VAL A 1 261 ? -12.842 -0.311 6.011 1.00 53.69 261 VAL A O 1
ATOM 2008 N N . MET A 1 262 ? -10.732 -0.524 6.723 1.00 56.12 262 MET A N 1
ATOM 2009 C CA . MET A 1 262 ? -10.666 0.773 7.404 1.00 56.12 262 MET A CA 1
ATOM 2010 C C . MET A 1 262 ? -10.773 1.948 6.418 1.00 56.12 262 MET A C 1
ATOM 2012 O O . MET A 1 262 ? -11.350 2.975 6.763 1.00 56.12 262 MET A O 1
ATOM 2016 N N . GLU A 1 263 ? -10.256 1.811 5.193 1.00 51.59 263 GLU A N 1
ATOM 2017 C CA . GLU A 1 263 ? -10.435 2.794 4.113 1.00 51.59 263 GLU A CA 1
ATOM 2018 C C . GLU A 1 263 ? -11.827 2.749 3.472 1.00 51.59 263 GLU A C 1
ATOM 2020 O O . GLU A 1 263 ? -12.303 3.771 2.993 1.00 51.59 263 GLU A O 1
ATOM 2025 N N . LEU A 1 264 ? -12.497 1.593 3.474 1.00 46.47 264 LEU A N 1
ATOM 2026 C CA . LEU A 1 264 ? -13.843 1.427 2.914 1.00 46.47 264 LEU A CA 1
ATOM 2027 C C . LEU A 1 264 ? -14.945 2.039 3.798 1.00 46.47 264 LEU A C 1
ATOM 2029 O O . LEU A 1 264 ? -16.038 2.317 3.306 1.00 46.47 264 LEU A O 1
ATOM 2033 N N . VAL A 1 265 ? -14.681 2.187 5.101 1.00 46.97 265 VAL A N 1
ATOM 2034 C CA . VAL A 1 265 ? -15.638 2.691 6.107 1.00 46.97 265 VAL A CA 1
ATOM 2035 C C . VAL A 1 265 ? -15.382 4.164 6.479 1.00 46.97 265 VAL A C 1
ATOM 2037 O O . VAL A 1 265 ? -16.201 4.760 7.180 1.00 46.97 265 VAL A O 1
ATOM 2040 N N . LYS A 1 266 ? -14.272 4.758 6.016 1.00 39.81 266 LYS A N 1
ATOM 2041 C CA . LYS A 1 266 ? -14.019 6.208 6.106 1.00 39.81 266 LYS A CA 1
ATOM 2042 C C . LYS A 1 266 ? -14.943 6.992 5.180 1.00 39.81 266 LYS A C 1
ATOM 2044 O O . LYS A 1 266 ? -15.356 8.087 5.621 1.00 39.81 266 LYS A O 1
#

Secondary structure (DSSP, 8-state):
--HHHHHHHHH-TT-S--TTHHHHHHHHHHHHHHSTT--HHHHHHHHHTSSS-GGG--HHHHHHHHHHHHHHTT-HHHHHHHHHHHSHHHHHHHHHTT--TTHHHHHHHHHHHHHH--SSSS-TTTT--SSS-HHHHHHHHHHHHHHHHHHHHHTTSTT-------S----HHHHHHHHHHHHHHHHHHHHHHHTS-HHHHHHHIIIIIS---HHHHHHHHTS-HHHHHHHHHHHHHHHHHHHHHHHHHHHT--HHHHHHHHHH--

Foldseek 3Di:
DDPLVVLLCVLAVPPPDPVCPPVLVVLLVVLCVQQPPQDSSVLSSLQSLAPDHPVPDDSQLSVQSSLLSSLQVVRPSSVVVLCVPQCVLQLVLVVVVVDDDCLLVVLVVVLCCQQRPQDVHRRVSVVPSSPFGSSLVSNVSSVVSSVVVVVVVVVPDPDDPDDDDPDDDDDPVRVVVLVLLVVLLVVQLVVLLVPDDPVLNVLCCCCPVVVPDLVNVCVVVVHDSVVSVVSPVVSVVSSVVRSLVSSCVSVVDPSSVSVVSVVVVD